Protein AF-A0A662AZC9-F1 (afdb_monomer_lite)

pLDDT: mean 77.12, std 19.28, range [26.53, 98.19]

Secondary structure (DSSP, 8-state):
---SSSS-SSSS-S-HHHHHHHHHHHHHHHHHHHHHHHHHHHHHTT-HHHHHHHHHHHHHHHHHHHHHHHHIIIIIIIHHHTSPPTT-PPPPTTS-SS-HHHHHHHHHHHHHHHHHH-SS--HHHHHHHHHHHHHHHHHHHHHHHHHHHHHHHHH--GGGG-TTSTT---S-TTTTTT--GGGB-HHHHTTS-HHHHHTPPTT-EEEEE-TTS-EEEEE-B-SS----TTHHHHHIIIIIHHHHHHHHHHHHHHHHTT-HHHHHHHHHHHHHHHHHHHHHHHHHT-HHHHHHHHHHHHHHHHHHSHHHHTTTS-HHHHSGGG--

Foldseek 3Di:
DQDPDNFAVLVVPLDVCVVVVLVVLVVLLVVLVVLLVVLVVVVVVVDLLSLLSQLLSLLSLQLSLLLVVVSCCVVQVVQPVVHDDPRHDHDPPPDDNGDVSPVSNVVSVVSNLCSQQVDPDDPVLSVLSCVLLVLLSVLLNLLQVLQSLLCSLFRLQVPPPDPPPPPDDPDDPPPVPRGLCQQFDPLVSSQDDSVCSNPQDAPAFDWRQDPVRDTDTDGGGHPDGHDDPCNVLSVLSHPLSNVLSVLSSNLSSVQQVQPPVSLVSNLVSLVSQLCSLVSNCVSHVDVSSVVSNVSSVVSNVSCPPPSNVVNRHPVVVVVVVVVD

Structure (mmCIF, N/CA/C/O backbone):
data_AF-A0A662AZC9-F1
#
_entry.id   AF-A0A662AZC9-F1
#
loop_
_atom_site.group_PDB
_atom_site.id
_atom_site.type_symbol
_atom_site.label_atom_id
_atom_site.label_alt_id
_atom_site.label_comp_id
_atom_site.label_asym_id
_atom_site.label_entity_id
_atom_site.label_seq_id
_atom_site.pdbx_PDB_ins_code
_atom_site.Cartn_x
_atom_site.Cartn_y
_atom_site.Cartn_z
_atom_site.occupancy
_atom_site.B_iso_or_equiv
_atom_site.auth_seq_id
_atom_site.auth_comp_id
_atom_site.auth_asym_id
_atom_site.auth_atom_id
_atom_site.pdbx_PDB_model_num
ATOM 1 N N . MET A 1 1 ? 13.563 -30.000 -15.649 1.00 32.88 1 MET A N 1
ATOM 2 C CA . MET A 1 1 ? 12.142 -29.892 -15.263 1.00 32.88 1 MET A CA 1
ATOM 3 C C . MET A 1 1 ? 11.388 -29.402 -16.481 1.00 32.88 1 MET A C 1
ATOM 5 O O . MET A 1 1 ? 11.606 -28.266 -16.880 1.00 32.88 1 MET A O 1
ATOM 9 N N . GLU A 1 2 ? 10.597 -30.264 -17.118 1.00 26.53 2 GLU A N 1
ATOM 10 C CA . GLU A 1 2 ? 9.612 -29.815 -18.109 1.00 26.53 2 GLU A CA 1
ATOM 11 C C . GLU A 1 2 ? 8.528 -29.003 -17.389 1.00 26.53 2 GLU A C 1
ATOM 13 O O . GLU A 1 2 ? 8.118 -29.354 -16.280 1.00 26.53 2 GLU A O 1
ATOM 18 N N . ARG A 1 3 ? 8.135 -27.870 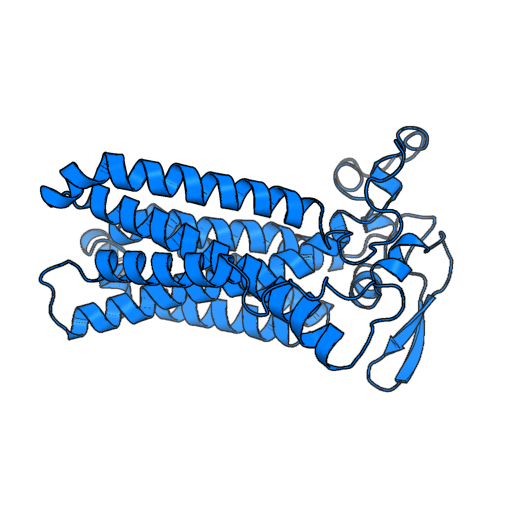-17.981 1.00 26.86 3 ARG A N 1
ATOM 19 C CA . ARG A 1 3 ? 7.124 -26.959 -17.430 1.00 26.86 3 ARG A CA 1
ATOM 20 C C . ARG A 1 3 ? 5.783 -27.691 -17.326 1.00 26.86 3 ARG A C 1
ATOM 22 O O . ARG A 1 3 ? 5.379 -28.369 -18.263 1.00 26.86 3 ARG A O 1
ATOM 29 N N . LEU A 1 4 ? 5.084 -27.514 -16.203 1.00 29.08 4 LEU A N 1
ATOM 30 C CA . LEU A 1 4 ? 3.779 -28.139 -15.945 1.00 29.08 4 LEU A CA 1
ATOM 31 C C . LEU A 1 4 ? 2.660 -27.636 -16.878 1.00 29.08 4 LEU A C 1
ATOM 33 O O . LEU A 1 4 ? 1.625 -28.288 -16.962 1.00 29.08 4 LEU A O 1
ATOM 37 N N . ILE A 1 5 ? 2.868 -26.522 -17.591 1.00 30.91 5 ILE A N 1
ATOM 38 C CA . ILE A 1 5 ? 1.960 -25.987 -18.616 1.00 30.91 5 ILE A CA 1
ATOM 39 C C . ILE A 1 5 ? 2.835 -25.448 -19.769 1.00 30.91 5 ILE A C 1
ATOM 41 O O . ILE A 1 5 ? 3.677 -24.581 -19.510 1.00 30.91 5 ILE A O 1
ATOM 45 N N . PRO A 1 6 ? 2.746 -25.978 -21.008 1.00 28.94 6 PRO A N 1
ATOM 46 C CA . PRO A 1 6 ? 3.781 -25.742 -22.018 1.00 28.94 6 PRO A CA 1
ATOM 47 C C . PRO A 1 6 ? 3.817 -24.339 -22.641 1.00 28.94 6 PRO A C 1
ATOM 49 O O . PRO A 1 6 ? 4.861 -23.981 -23.175 1.00 28.94 6 PRO A O 1
ATOM 52 N N . LEU A 1 7 ? 2.748 -23.540 -22.584 1.00 32.72 7 LEU A N 1
ATOM 53 C CA . LEU A 1 7 ? 2.615 -22.292 -23.354 1.00 32.72 7 LEU A CA 1
ATOM 54 C C . LEU A 1 7 ? 1.653 -21.302 -22.668 1.00 32.72 7 LEU A C 1
ATOM 56 O O . LEU A 1 7 ? 0.613 -20.964 -23.215 1.00 32.72 7 LEU A O 1
ATOM 60 N N . ASP A 1 8 ? 1.996 -20.825 -21.471 1.00 30.77 8 ASP A N 1
ATOM 61 C CA . ASP A 1 8 ? 1.239 -19.738 -20.833 1.00 30.77 8 ASP A CA 1
ATOM 62 C C . ASP A 1 8 ? 2.160 -18.539 -20.536 1.00 30.77 8 ASP A C 1
ATOM 64 O O . ASP A 1 8 ? 2.777 -18.473 -19.467 1.00 30.77 8 ASP A O 1
ATOM 68 N N . PRO A 1 9 ? 2.366 -17.630 -21.508 1.00 34.22 9 PRO A N 1
ATOM 69 C CA . PRO A 1 9 ? 3.161 -16.426 -21.295 1.00 34.22 9 PRO A CA 1
ATOM 70 C C . PRO A 1 9 ? 2.480 -15.379 -20.397 1.00 34.22 9 PRO A C 1
ATOM 72 O O . PRO A 1 9 ? 3.177 -14.464 -19.971 1.00 34.22 9 PRO A O 1
ATOM 75 N N . ASP A 1 10 ? 1.205 -15.544 -20.014 1.00 35.38 10 ASP A N 1
ATOM 76 C CA . ASP A 1 10 ? 0.500 -14.581 -19.143 1.00 35.38 10 ASP A CA 1
ATOM 77 C C . ASP A 1 10 ? 0.330 -15.043 -17.696 1.00 35.38 10 ASP A C 1
ATOM 79 O O . ASP A 1 10 ? 0.205 -14.215 -16.790 1.00 35.38 10 ASP A O 1
ATOM 83 N N . PHE A 1 11 ? 0.457 -16.346 -17.436 1.00 33.53 11 PHE A N 1
ATOM 84 C CA . PHE A 1 11 ? 0.878 -16.827 -16.116 1.00 33.53 11 PHE A CA 1
ATOM 85 C C . PHE A 1 11 ? 2.398 -16.891 -15.956 1.00 33.53 11 PHE A C 1
ATOM 87 O O . PHE A 1 11 ? 2.888 -17.314 -14.901 1.00 33.53 11 PHE A O 1
ATOM 94 N N . TYR A 1 12 ? 3.163 -16.369 -16.922 1.00 36.72 12 TYR A N 1
ATOM 95 C CA . TYR A 1 12 ? 4.447 -15.760 -16.595 1.00 36.72 12 TYR A CA 1
ATOM 96 C C . TYR A 1 12 ? 4.125 -14.528 -15.755 1.00 36.72 12 TYR A C 1
ATOM 98 O O . TYR A 1 12 ? 4.004 -13.415 -16.259 1.00 36.72 12 TYR A O 1
ATOM 106 N N . THR A 1 13 ? 3.870 -14.772 -14.461 1.00 37.00 13 THR A N 1
ATOM 107 C CA . THR A 1 13 ? 3.533 -13.758 -13.472 1.00 37.00 13 THR A CA 1
ATOM 108 C C . THR A 1 13 ? 4.401 -12.566 -13.769 1.00 37.00 13 THR A C 1
ATOM 110 O O . THR A 1 13 ? 5.623 -12.688 -13.691 1.00 37.00 13 THR A O 1
ATOM 113 N N . ALA A 1 14 ? 3.790 -11.432 -14.085 1.00 38.97 14 ALA A N 1
ATOM 114 C CA . ALA A 1 14 ? 4.506 -10.196 -14.333 1.00 38.97 14 ALA A CA 1
ATOM 115 C C . ALA A 1 14 ? 5.404 -9.765 -13.153 1.00 38.97 14 ALA A C 1
ATOM 117 O O . ALA A 1 14 ? 5.991 -8.697 -13.244 1.00 38.97 14 ALA A O 1
ATOM 118 N N . VAL A 1 15 ? 5.527 -10.562 -12.073 1.00 51.69 15 VAL A N 1
ATOM 119 C CA . VAL A 1 15 ? 6.684 -10.633 -11.177 1.00 51.69 15 VAL A CA 1
ATOM 120 C C . VAL A 1 15 ? 6.713 -11.999 -10.427 1.00 51.69 15 VAL A C 1
ATOM 122 O O . VAL A 1 15 ? 5.670 -12.393 -9.908 1.00 51.69 15 VAL A O 1
ATOM 125 N N . PRO A 1 16 ? 7.840 -12.721 -10.244 1.00 50.66 16 PRO A N 1
ATOM 126 C CA . PRO A 1 16 ? 8.000 -13.671 -9.130 1.00 50.66 16 PRO A CA 1
ATOM 127 C C . PRO A 1 16 ? 7.545 -13.071 -7.792 1.00 50.66 16 PRO A C 1
ATOM 129 O O . PRO A 1 16 ? 6.935 -13.759 -6.975 1.00 50.66 16 PRO A O 1
ATOM 132 N N . ILE A 1 17 ? 7.710 -11.754 -7.619 1.00 53.56 17 ILE A N 1
ATOM 133 C CA . ILE A 1 17 ? 7.074 -10.977 -6.552 1.00 53.56 17 ILE A CA 1
ATOM 134 C C . ILE A 1 17 ? 5.539 -11.010 -6.568 1.00 53.56 17 ILE A C 1
ATOM 136 O O . ILE A 1 17 ? 4.967 -11.011 -5.494 1.00 53.56 17 ILE A O 1
ATOM 140 N N . LEU A 1 18 ? 4.823 -11.054 -7.695 1.00 58.25 18 LEU A N 1
ATOM 141 C CA . LEU A 1 18 ? 3.362 -11.226 -7.724 1.00 58.25 18 LEU A CA 1
ATOM 142 C C . LEU A 1 18 ? 2.993 -12.602 -7.164 1.00 58.25 18 LEU A C 1
ATOM 144 O O . LEU A 1 18 ? 2.115 -12.688 -6.314 1.00 58.25 18 LEU A O 1
ATOM 148 N N . GLY A 1 19 ? 3.720 -13.655 -7.549 1.00 61.72 19 GLY A N 1
ATOM 149 C CA . GLY A 1 19 ? 3.556 -14.992 -6.968 1.00 61.72 19 GLY A CA 1
ATOM 150 C C . GLY A 1 19 ? 3.898 -15.042 -5.471 1.00 61.72 19 GLY A C 1
ATOM 151 O O . GLY A 1 19 ? 3.123 -15.562 -4.666 1.00 61.72 19 GLY A O 1
ATOM 152 N N . ALA A 1 20 ? 5.022 -14.448 -5.065 1.00 62.53 20 ALA A N 1
ATOM 153 C CA . ALA A 1 20 ? 5.458 -14.396 -3.670 1.00 62.53 20 ALA A CA 1
ATOM 154 C C . ALA A 1 20 ? 4.539 -13.514 -2.808 1.00 62.53 20 ALA A C 1
ATOM 156 O O . ALA A 1 20 ? 4.151 -13.913 -1.712 1.00 62.53 20 ALA A O 1
ATOM 157 N N . THR A 1 21 ? 4.137 -12.342 -3.307 1.00 70.50 21 THR A N 1
ATOM 158 C CA . THR A 1 21 ? 3.183 -11.452 -2.632 1.00 70.50 21 THR A CA 1
ATOM 159 C C . THR A 1 21 ? 1.813 -12.096 -2.556 1.00 70.50 21 THR A C 1
ATOM 161 O O . THR A 1 21 ? 1.204 -12.013 -1.500 1.00 70.50 21 THR A O 1
ATOM 164 N N . PHE A 1 22 ? 1.358 -12.825 -3.580 1.00 74.94 22 PHE A N 1
ATOM 165 C CA . PHE A 1 22 ? 0.135 -13.626 -3.504 1.00 74.94 22 PHE A CA 1
ATOM 166 C C . PHE A 1 22 ? 0.212 -14.661 -2.376 1.00 74.94 22 PHE A C 1
ATOM 168 O O . PHE A 1 22 ? -0.686 -14.727 -1.539 1.00 74.94 22 PHE A O 1
ATOM 175 N N . GLY A 1 23 ? 1.314 -15.413 -2.282 1.00 77.88 23 GLY A N 1
ATOM 176 C CA . GLY A 1 23 ? 1.548 -16.340 -1.172 1.00 77.88 23 GLY A CA 1
ATOM 177 C C . GLY A 1 23 ? 1.505 -15.647 0.195 1.00 77.88 23 GLY A C 1
ATOM 178 O O . GLY A 1 23 ? 0.812 -16.105 1.104 1.00 77.88 23 GLY A O 1
ATOM 179 N N . ILE A 1 24 ? 2.177 -14.499 0.326 1.00 82.38 24 ILE A N 1
ATOM 180 C CA . ILE A 1 24 ? 2.161 -13.677 1.544 1.00 82.38 24 ILE A CA 1
ATOM 181 C C . ILE A 1 24 ? 0.739 -13.198 1.862 1.00 82.38 24 ILE A C 1
ATOM 183 O O . ILE A 1 24 ? 0.315 -13.298 3.011 1.00 82.38 24 ILE A O 1
ATOM 187 N N . TRP A 1 25 ? -0.030 -12.735 0.876 1.00 85.56 25 TRP A N 1
ATOM 188 C CA . TRP A 1 25 ? -1.417 -12.309 1.065 1.00 85.56 25 TRP A CA 1
ATOM 189 C C . TRP A 1 25 ? -2.292 -13.448 1.569 1.00 85.56 25 TRP A C 1
ATOM 191 O O . TRP A 1 25 ? -3.024 -13.265 2.539 1.00 85.56 25 TRP A O 1
ATOM 201 N N . MET A 1 26 ? -2.177 -14.637 0.977 1.00 83.69 26 MET A N 1
ATOM 202 C CA . MET A 1 26 ? -2.937 -15.812 1.404 1.00 83.69 26 MET A CA 1
ATOM 203 C C . MET A 1 26 ? -2.588 -16.233 2.835 1.00 83.69 26 MET A C 1
ATOM 205 O O . MET A 1 26 ? -3.487 -16.552 3.619 1.00 83.69 26 MET A O 1
ATOM 209 N N . ILE A 1 27 ? -1.306 -16.172 3.207 1.00 88.00 27 ILE A N 1
ATOM 210 C CA . ILE A 1 27 ? -0.841 -16.385 4.584 1.00 88.00 27 ILE A CA 1
ATOM 211 C C . ILE A 1 27 ? -1.474 -15.338 5.511 1.00 88.00 27 ILE A C 1
ATOM 213 O O . ILE A 1 27 ? -2.120 -15.701 6.495 1.00 88.00 27 ILE A O 1
ATOM 217 N N . LEU A 1 28 ? -1.353 -14.049 5.188 1.00 88.81 28 LEU A N 1
ATOM 218 C CA . LEU A 1 28 ? -1.882 -12.957 6.007 1.00 88.81 28 LEU A CA 1
ATOM 219 C C . LEU A 1 28 ? -3.405 -13.028 6.175 1.00 88.81 28 LEU A C 1
ATOM 221 O O . LEU A 1 28 ? -3.901 -12.807 7.277 1.00 88.81 28 LEU A O 1
ATOM 225 N N . ILE A 1 29 ? -4.147 -13.372 5.122 1.00 88.81 29 ILE A N 1
ATOM 226 C CA . ILE A 1 29 ? -5.605 -13.543 5.171 1.00 88.81 29 ILE A CA 1
ATOM 227 C C . ILE A 1 29 ? -5.970 -14.740 6.057 1.00 88.81 29 ILE A C 1
ATOM 229 O O . ILE A 1 29 ? -6.826 -14.616 6.933 1.00 88.81 29 ILE A O 1
ATOM 233 N N . THR A 1 30 ? -5.302 -15.883 5.877 1.00 89.38 30 THR A N 1
ATOM 234 C CA . THR A 1 30 ? -5.601 -17.120 6.620 1.00 89.38 30 THR A CA 1
ATOM 235 C C . THR A 1 30 ? -5.295 -16.966 8.109 1.00 89.38 30 THR A C 1
ATOM 237 O O . THR A 1 30 ? -6.165 -17.173 8.958 1.00 89.38 30 THR A O 1
ATOM 240 N N . PHE A 1 31 ? -4.070 -16.552 8.446 1.00 93.00 31 PHE A N 1
ATOM 241 C CA . PHE A 1 31 ? -3.670 -16.346 9.838 1.00 93.00 31 PHE A CA 1
ATOM 242 C C . PHE A 1 31 ? -4.350 -15.126 10.457 1.00 93.00 31 PHE A C 1
ATOM 244 O O . PHE A 1 31 ? -4.644 -15.135 11.650 1.00 93.00 31 PHE A O 1
ATOM 251 N N . GLY A 1 32 ? -4.676 -14.109 9.658 1.00 91.38 32 GLY A N 1
ATOM 252 C CA . GLY A 1 32 ? -5.505 -12.988 10.079 1.00 91.38 32 GLY A CA 1
ATOM 253 C C . GLY A 1 32 ? -6.900 -13.443 10.508 1.00 91.38 32 GLY A C 1
ATOM 254 O O . GLY A 1 32 ? -7.345 -13.115 11.607 1.00 91.38 32 GLY A O 1
ATOM 255 N N . GLY A 1 33 ? -7.571 -14.264 9.697 1.00 90.56 33 GLY A N 1
ATOM 256 C CA . GLY A 1 33 ? -8.864 -14.854 10.050 1.00 90.56 33 GLY A CA 1
ATOM 257 C C . GLY A 1 33 ? -8.808 -15.662 11.351 1.00 90.56 33 GLY A C 1
ATOM 258 O O . GLY A 1 33 ? -9.650 -15.480 12.230 1.00 90.56 33 GLY A O 1
ATOM 259 N N . ALA A 1 34 ? -7.771 -16.488 11.525 1.00 93.75 34 ALA A N 1
ATOM 260 C CA . ALA A 1 34 ? -7.547 -17.217 12.774 1.00 93.75 34 ALA A CA 1
ATOM 261 C C . ALA A 1 34 ? -7.318 -16.272 13.970 1.00 93.75 34 ALA A C 1
ATOM 263 O O . ALA A 1 34 ? -7.883 -16.477 15.045 1.00 93.75 34 ALA A O 1
ATOM 264 N N . LEU A 1 35 ? -6.550 -15.195 13.781 1.00 94.44 35 LEU A N 1
ATOM 265 C CA . LEU A 1 35 ? -6.323 -14.179 14.807 1.00 94.44 35 LEU A CA 1
ATOM 266 C C . LEU A 1 35 ? -7.627 -13.475 15.214 1.00 94.44 35 LEU A C 1
ATOM 268 O O . LEU A 1 35 ? -7.828 -13.226 16.401 1.00 94.44 35 LEU A O 1
ATOM 272 N N . LEU A 1 36 ? -8.549 -13.204 14.282 1.00 93.94 36 LEU A N 1
ATOM 273 C CA . LEU A 1 36 ? -9.865 -12.638 14.616 1.00 93.94 36 LEU A CA 1
ATOM 274 C C . LEU A 1 36 ? -10.660 -13.543 15.563 1.00 93.94 36 LEU A C 1
ATOM 276 O O . LEU A 1 36 ? -11.296 -13.032 16.484 1.00 93.94 36 LEU A O 1
ATOM 280 N N . LEU A 1 37 ? -10.588 -14.868 15.387 1.00 94.12 37 LEU A N 1
ATOM 281 C CA . LEU A 1 37 ? -11.236 -15.827 16.290 1.00 94.12 37 LEU A CA 1
ATOM 282 C C . LEU A 1 37 ? -10.624 -15.782 17.694 1.00 94.12 37 LEU A C 1
ATOM 284 O O . LEU A 1 37 ? -11.356 -15.760 18.682 1.00 94.12 37 LEU A O 1
ATOM 288 N N . VAL A 1 38 ? -9.294 -15.699 17.7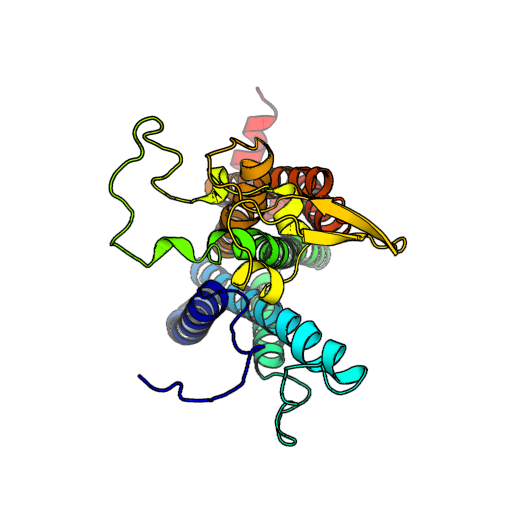88 1.00 95.88 38 VAL A N 1
ATOM 289 C CA . VAL A 1 38 ? -8.582 -15.561 19.071 1.00 95.88 38 VAL A CA 1
ATOM 290 C C . VAL A 1 38 ? -8.958 -14.252 19.773 1.00 95.88 38 VAL A C 1
ATOM 292 O O . VAL A 1 38 ? -9.173 -14.222 20.985 1.00 95.88 38 VAL A O 1
ATOM 295 N N . LEU A 1 39 ? -9.078 -13.162 19.016 1.00 94.88 39 LEU A N 1
ATOM 296 C CA . LEU A 1 39 ? -9.402 -11.840 19.546 1.00 94.88 39 LEU A CA 1
ATOM 297 C C . LEU A 1 39 ? -10.894 -11.649 19.856 1.00 94.88 39 LEU A C 1
ATOM 299 O O . LEU A 1 39 ? -11.234 -10.711 20.579 1.00 94.88 39 LEU A O 1
ATOM 303 N N . ALA A 1 40 ? -11.783 -12.512 19.353 1.00 93.81 40 ALA A N 1
ATOM 304 C CA . ALA A 1 40 ? -13.235 -12.337 19.429 1.00 93.81 40 ALA A CA 1
ATOM 305 C C . ALA A 1 40 ? -13.739 -12.116 20.865 1.00 93.81 40 ALA A C 1
ATOM 307 O O . ALA A 1 40 ? -14.536 -11.211 21.118 1.00 93.81 40 ALA A O 1
ATOM 308 N N . TYR A 1 41 ? -13.226 -12.884 21.829 1.00 94.56 41 TYR A N 1
ATOM 309 C CA . TYR A 1 41 ? -13.603 -12.734 23.237 1.00 94.56 41 TYR A CA 1
ATOM 310 C C . TYR A 1 41 ? -13.162 -11.385 23.828 1.00 94.56 41 TYR A C 1
ATOM 312 O O . TYR A 1 41 ? -13.923 -10.733 24.546 1.00 94.56 41 TYR A O 1
ATOM 320 N N . SER A 1 42 ? -11.953 -10.926 23.499 1.00 94.94 42 SER A N 1
ATOM 321 C CA . SER A 1 42 ? -11.441 -9.623 23.941 1.00 94.94 42 SER A CA 1
ATOM 322 C C . SER A 1 42 ? -12.200 -8.462 23.295 1.00 94.94 42 SER A C 1
ATOM 324 O O . SER A 1 42 ? -12.471 -7.461 23.959 1.00 94.94 42 SER A O 1
ATOM 326 N N . MET A 1 43 ? -12.605 -8.610 22.030 1.00 92.75 43 MET A N 1
ATOM 327 C CA . MET A 1 43 ? -13.479 -7.647 21.356 1.00 92.75 43 MET A CA 1
ATOM 328 C C . MET A 1 43 ? -14.860 -7.588 22.013 1.00 92.75 43 MET A C 1
ATOM 330 O O . MET A 1 43 ? -15.367 -6.495 22.250 1.00 92.75 43 MET A O 1
ATOM 334 N N . TYR A 1 44 ? -15.439 -8.738 22.380 1.00 90.19 44 TYR A N 1
ATOM 335 C CA . TYR A 1 44 ? -16.708 -8.797 23.113 1.00 90.19 44 TYR A CA 1
ATOM 336 C C . TYR A 1 44 ? -16.626 -8.085 24.473 1.00 90.19 44 TYR A C 1
ATOM 338 O O . TYR A 1 44 ? -17.562 -7.402 24.882 1.00 90.19 44 TYR A O 1
ATOM 346 N N . LYS A 1 45 ? -15.474 -8.173 25.148 1.00 94.00 45 LYS A N 1
ATOM 347 C CA . LYS A 1 45 ? -15.186 -7.415 26.377 1.00 94.00 45 LYS A CA 1
ATOM 348 C C . LYS A 1 45 ? -14.925 -5.920 26.159 1.00 94.00 45 LYS A C 1
ATOM 350 O O . LYS A 1 45 ? -14.749 -5.197 27.135 1.00 94.00 45 LYS A O 1
ATOM 355 N N . GLY A 1 46 ? -14.890 -5.452 24.914 1.00 89.94 46 GLY A N 1
ATOM 356 C CA . GLY A 1 46 ? -14.676 -4.047 24.580 1.00 89.94 46 GLY A CA 1
ATOM 357 C C . GLY A 1 46 ? -13.214 -3.592 24.607 1.00 89.94 46 GLY A C 1
ATOM 358 O O . GLY A 1 46 ? -12.978 -2.391 24.713 1.00 89.94 46 GLY A O 1
ATOM 359 N N . SER A 1 47 ? -12.231 -4.500 24.507 1.00 95.00 47 SER A N 1
ATOM 360 C CA . SER A 1 47 ? -10.818 -4.099 24.380 1.00 95.00 47 SER A CA 1
ATOM 361 C C . SER A 1 47 ? -10.596 -3.305 23.093 1.00 95.00 47 SER A C 1
ATOM 363 O O . SER A 1 47 ? -10.919 -3.757 21.988 1.00 95.00 47 SER A O 1
ATOM 365 N N . LEU A 1 48 ? -10.012 -2.115 23.243 1.00 93.62 48 LEU A N 1
ATOM 366 C CA . LEU A 1 48 ? -9.714 -1.225 22.128 1.00 93.62 48 LEU A CA 1
ATOM 367 C C . LEU A 1 48 ? -8.595 -1.793 21.248 1.00 93.62 48 LEU A C 1
ATOM 369 O O . LEU A 1 48 ? -8.659 -1.686 20.029 1.00 93.62 48 LEU A O 1
ATOM 373 N N . GLU A 1 49 ? -7.606 -2.441 21.854 1.00 95.00 49 GLU A N 1
ATOM 374 C CA . GLU A 1 49 ? -6.475 -3.084 21.187 1.00 95.00 49 GLU A CA 1
ATOM 375 C C . GLU A 1 49 ? -6.939 -4.263 20.334 1.00 95.00 49 GLU A C 1
ATOM 377 O O . GLU A 1 49 ? -6.538 -4.382 19.178 1.00 95.00 49 GLU A O 1
ATOM 382 N N . ALA A 1 50 ? -7.840 -5.096 20.867 1.00 95.56 50 ALA A N 1
ATOM 383 C CA . ALA A 1 50 ? -8.422 -6.204 20.115 1.00 95.56 50 ALA A CA 1
ATOM 384 C C . ALA A 1 50 ? -9.221 -5.700 18.902 1.00 95.56 50 ALA A C 1
ATOM 386 O O . ALA A 1 50 ? -9.118 -6.258 17.810 1.00 95.56 50 ALA A O 1
ATOM 387 N N . ARG A 1 51 ? -9.967 -4.600 19.071 1.00 95.19 51 ARG A N 1
ATOM 388 C CA . ARG A 1 51 ? -10.688 -3.928 17.981 1.00 95.19 51 ARG A CA 1
ATOM 389 C C . ARG A 1 51 ? -9.736 -3.327 16.942 1.00 95.19 51 ARG A C 1
ATOM 391 O O . ARG A 1 51 ? -9.981 -3.471 15.748 1.00 95.19 51 ARG A O 1
ATOM 398 N N . ALA A 1 52 ? -8.653 -2.686 17.378 1.00 95.94 52 ALA A N 1
ATOM 399 C CA . ALA A 1 52 ? -7.635 -2.119 16.497 1.00 95.94 52 ALA A CA 1
ATOM 400 C C . ALA A 1 52 ? -6.948 -3.204 15.659 1.00 95.94 52 ALA A C 1
ATOM 402 O O . ALA A 1 52 ? -6.805 -3.057 14.447 1.00 95.94 52 ALA A O 1
ATOM 403 N N . ALA A 1 53 ? -6.578 -4.320 16.291 1.00 95.56 53 ALA A N 1
ATOM 404 C CA . ALA A 1 53 ? -6.017 -5.478 15.608 1.00 95.56 53 ALA A CA 1
ATOM 405 C C . ALA A 1 53 ? -7.019 -6.079 14.610 1.00 95.56 53 ALA A C 1
ATOM 407 O O . ALA A 1 53 ? -6.647 -6.362 13.473 1.00 95.56 53 ALA A O 1
ATOM 408 N N . GLY A 1 54 ? -8.299 -6.190 14.988 1.00 95.38 54 GLY A N 1
ATOM 409 C CA . GLY A 1 54 ? -9.352 -6.649 14.083 1.00 95.38 54 GLY A CA 1
ATOM 410 C C . GLY A 1 54 ? -9.524 -5.752 12.855 1.00 95.38 54 GLY A C 1
ATOM 411 O O . GLY A 1 54 ? -9.623 -6.244 11.728 1.00 95.38 54 GLY A O 1
ATOM 412 N N . MET A 1 55 ? -9.467 -4.434 13.048 1.00 94.94 55 MET A N 1
ATOM 413 C CA . MET A 1 55 ? -9.456 -3.456 11.959 1.00 94.94 55 MET A CA 1
ATOM 414 C C . MET A 1 55 ? -8.209 -3.601 11.068 1.00 94.94 55 MET A C 1
ATOM 416 O O . MET A 1 55 ? -8.318 -3.514 9.852 1.00 94.94 55 MET A O 1
ATOM 420 N N . GLY A 1 56 ? -7.033 -3.882 11.635 1.00 93.81 56 GLY A N 1
ATOM 421 C CA . GLY A 1 56 ? -5.815 -4.152 10.860 1.00 93.81 56 GLY A CA 1
ATOM 422 C C . GLY A 1 56 ? -5.926 -5.381 9.973 1.00 93.81 56 GLY A C 1
ATOM 423 O O . GLY A 1 56 ? -5.691 -5.300 8.773 1.00 93.81 56 GLY A O 1
ATOM 424 N N . VAL A 1 57 ? -6.335 -6.508 10.556 1.00 94.56 57 VAL A N 1
ATOM 425 C CA . VAL A 1 57 ? -6.507 -7.773 9.832 1.00 94.56 57 VAL A CA 1
ATOM 426 C C . VAL A 1 57 ? -7.506 -7.626 8.686 1.00 94.56 57 VAL A C 1
ATOM 428 O O . VAL A 1 57 ? -7.250 -8.053 7.562 1.00 94.56 57 VAL A O 1
ATOM 431 N N . THR A 1 58 ? -8.651 -7.008 8.965 1.00 95.00 58 THR A N 1
ATOM 432 C CA . THR A 1 58 ? -9.678 -6.790 7.943 1.00 95.00 58 THR A CA 1
ATOM 433 C C . THR A 1 58 ? -9.225 -5.773 6.896 1.00 95.00 58 THR A C 1
ATOM 435 O O . THR A 1 58 ? -9.478 -5.982 5.716 1.00 95.00 58 THR A O 1
ATOM 438 N N . GLY A 1 59 ? -8.464 -4.745 7.276 1.00 93.25 59 GLY A N 1
ATOM 439 C CA . GLY A 1 59 ? -7.843 -3.807 6.338 1.00 93.25 59 GLY A CA 1
ATOM 440 C C . GLY A 1 59 ? -6.839 -4.476 5.395 1.00 93.25 59 GLY A C 1
ATOM 441 O O . GLY A 1 59 ? -6.888 -4.240 4.191 1.00 93.25 59 GLY A O 1
ATOM 442 N N . ILE A 1 60 ? -5.989 -5.368 5.917 1.00 91.25 60 ILE A N 1
ATOM 443 C CA . ILE A 1 60 ? -5.052 -6.179 5.123 1.00 91.25 60 ILE A CA 1
ATOM 444 C C . ILE A 1 60 ? -5.811 -6.987 4.071 1.00 91.25 60 ILE A C 1
ATOM 446 O O . ILE A 1 60 ? -5.467 -6.917 2.897 1.00 91.25 60 ILE A O 1
ATOM 450 N N . GLY A 1 61 ? -6.870 -7.705 4.461 1.00 90.81 61 GLY A N 1
ATOM 451 C CA . GLY A 1 61 ? -7.666 -8.485 3.509 1.00 90.81 61 GLY A CA 1
ATOM 452 C C . GLY A 1 61 ? -8.355 -7.624 2.441 1.00 90.81 61 GLY A C 1
ATOM 453 O O . GLY A 1 61 ? -8.447 -8.041 1.289 1.00 90.81 61 GLY A O 1
ATOM 454 N N . ALA A 1 62 ? -8.776 -6.402 2.787 1.00 91.25 62 ALA A N 1
ATOM 455 C CA . ALA A 1 62 ? -9.386 -5.474 1.837 1.00 91.25 62 ALA A CA 1
ATOM 456 C C . ALA A 1 62 ? -8.375 -4.989 0.789 1.00 91.25 62 ALA A C 1
ATOM 458 O O . ALA A 1 62 ? -8.661 -5.042 -0.407 1.00 91.25 62 ALA A O 1
ATOM 459 N N . VAL A 1 63 ? -7.183 -4.562 1.220 1.00 87.31 63 VAL A N 1
ATOM 460 C CA . VAL A 1 63 ? -6.138 -4.121 0.286 1.00 87.31 63 VAL A CA 1
ATOM 461 C C . VAL A 1 63 ? -5.621 -5.296 -0.539 1.00 87.31 63 VAL A C 1
ATOM 463 O O . VAL A 1 63 ? -5.546 -5.170 -1.754 1.00 87.31 63 VAL A O 1
ATOM 466 N N . ALA A 1 64 ? -5.367 -6.451 0.081 1.00 84.56 64 ALA A N 1
ATOM 467 C CA . ALA A 1 64 ? -4.974 -7.675 -0.615 1.00 84.56 64 ALA A CA 1
ATOM 468 C C . ALA A 1 64 ? -5.977 -8.055 -1.715 1.00 84.56 64 ALA A C 1
ATOM 470 O O . ALA A 1 64 ? -5.605 -8.353 -2.846 1.00 84.56 64 ALA A O 1
ATOM 471 N N . GLY A 1 65 ? -7.274 -8.018 -1.400 1.00 85.00 65 GLY A N 1
ATOM 472 C CA . GLY A 1 65 ? -8.318 -8.307 -2.373 1.00 85.00 65 GLY A CA 1
ATOM 473 C C . GLY A 1 65 ? -8.278 -7.354 -3.570 1.00 85.00 65 GLY A C 1
ATOM 474 O O . GLY A 1 65 ? -8.359 -7.815 -4.705 1.00 85.00 65 GLY A O 1
ATOM 475 N N . MET A 1 66 ? -8.063 -6.053 -3.343 1.00 83.31 66 MET A N 1
ATOM 476 C CA . MET A 1 66 ? -7.948 -5.069 -4.425 1.00 83.31 66 MET A CA 1
ATOM 477 C C . MET A 1 66 ? -6.686 -5.265 -5.278 1.00 83.31 66 MET A C 1
ATOM 479 O O . MET A 1 66 ? -6.757 -5.207 -6.506 1.00 83.31 66 MET A O 1
ATOM 483 N N . THR A 1 67 ? -5.540 -5.531 -4.647 1.00 78.19 67 THR A N 1
ATOM 484 C CA . THR A 1 67 ? -4.257 -5.718 -5.344 1.00 78.19 67 THR A CA 1
ATOM 485 C C . THR A 1 67 ? -4.218 -6.995 -6.178 1.00 78.19 67 THR A C 1
ATOM 487 O O . THR A 1 67 ? -3.472 -7.066 -7.150 1.00 78.19 67 THR A O 1
ATOM 490 N N . MET A 1 68 ? -5.043 -7.987 -5.837 1.00 78.75 68 MET A N 1
ATOM 491 C CA . MET A 1 68 ? -5.255 -9.190 -6.645 1.00 78.75 68 MET A CA 1
ATOM 492 C C . MET A 1 68 ? -6.383 -9.021 -7.677 1.00 78.75 68 MET A C 1
ATOM 494 O O . MET A 1 68 ? -6.357 -9.656 -8.729 1.00 78.75 68 MET A O 1
ATOM 498 N N . PHE A 1 69 ? -7.368 -8.161 -7.405 1.00 80.12 69 PHE A N 1
ATOM 499 C CA . PHE A 1 69 ? -8.495 -7.912 -8.305 1.00 80.12 69 PHE A CA 1
ATOM 500 C C . PHE A 1 69 ? -8.113 -7.076 -9.532 1.00 80.12 69 PHE A C 1
ATOM 502 O O . PHE A 1 69 ? -8.594 -7.362 -10.625 1.00 80.12 69 PHE A O 1
ATOM 509 N N . ILE A 1 70 ? -7.245 -6.066 -9.397 1.00 75.12 70 ILE A N 1
ATOM 510 C CA . ILE A 1 70 ? -6.845 -5.241 -10.551 1.00 75.12 70 ILE A CA 1
ATOM 511 C C . ILE A 1 70 ? -6.138 -6.070 -11.636 1.00 75.12 70 ILE A C 1
ATOM 513 O O . ILE A 1 70 ? -6.581 -5.995 -12.782 1.00 75.12 70 ILE A O 1
ATOM 517 N N . PRO A 1 71 ? -5.108 -6.887 -11.329 1.00 70.38 71 PRO A N 1
ATOM 518 C CA . PRO A 1 71 ? -4.482 -7.741 -12.336 1.00 70.38 71 PRO A CA 1
ATOM 519 C C . PRO A 1 71 ? -5.489 -8.645 -13.048 1.00 70.38 71 PRO A C 1
ATOM 521 O O . PRO A 1 71 ? -5.421 -8.782 -14.261 1.00 70.38 71 PRO A O 1
ATOM 524 N N . TRP A 1 72 ? -6.480 -9.184 -12.330 1.00 71.62 72 TRP A N 1
ATOM 525 C CA . TRP A 1 72 ? -7.568 -9.943 -12.946 1.00 71.62 72 TRP A CA 1
ATOM 526 C C . TRP A 1 72 ? -8.367 -9.113 -13.958 1.00 71.62 72 TRP A C 1
ATOM 528 O O . TRP A 1 72 ? -8.615 -9.550 -15.079 1.00 71.62 72 TRP A O 1
ATOM 538 N N . MET A 1 73 ? -8.775 -7.901 -13.579 1.00 70.06 73 MET A N 1
ATOM 539 C CA . MET A 1 73 ? -9.556 -7.028 -14.456 1.00 70.06 73 MET A CA 1
ATOM 540 C C . MET A 1 73 ? -8.783 -6.611 -15.707 1.00 70.06 73 MET A C 1
ATOM 542 O O . MET A 1 73 ? -9.376 -6.496 -16.776 1.00 70.06 73 MET A O 1
ATOM 546 N N . VAL A 1 74 ? -7.478 -6.384 -15.585 1.00 65.12 74 VAL A N 1
ATOM 547 C CA . VAL A 1 74 ? -6.634 -5.984 -16.715 1.00 65.12 74 VAL A CA 1
ATOM 548 C C . VAL A 1 74 ? -6.330 -7.190 -17.605 1.00 65.12 74 VAL A C 1
ATOM 550 O O . VAL A 1 74 ? -6.701 -7.191 -18.772 1.00 65.12 74 VAL A O 1
ATOM 553 N N . LEU A 1 75 ? -5.750 -8.246 -17.038 1.00 63.97 75 LEU A N 1
ATOM 554 C CA . LEU A 1 75 ? -5.207 -9.364 -17.812 1.00 63.97 75 LEU A CA 1
ATOM 555 C C . LEU A 1 75 ? -6.289 -10.332 -18.299 1.00 63.97 75 LEU A C 1
ATOM 557 O O . LEU A 1 75 ? -6.205 -10.855 -19.400 1.00 63.97 75 LEU A O 1
ATOM 561 N N . ILE A 1 76 ? -7.328 -10.580 -17.496 1.00 65.44 76 ILE A N 1
ATOM 562 C CA . ILE A 1 76 ? -8.366 -11.563 -17.840 1.00 65.44 76 ILE A CA 1
ATOM 563 C C . ILE A 1 76 ? -9.576 -10.887 -18.480 1.00 65.44 76 ILE A C 1
ATOM 565 O O . ILE A 1 76 ? -10.106 -11.370 -19.475 1.00 65.44 76 ILE A O 1
ATOM 569 N N . VAL A 1 77 ? -10.051 -9.775 -17.917 1.00 64.38 77 VAL A N 1
ATOM 570 C CA . VAL A 1 77 ? -11.297 -9.158 -18.400 1.00 64.38 77 VAL A CA 1
ATOM 571 C C . VAL A 1 77 ? -11.042 -8.210 -19.569 1.00 64.38 77 VAL A C 1
ATOM 573 O O . VAL A 1 77 ? -11.721 -8.323 -20.584 1.00 64.38 77 VAL A O 1
ATOM 576 N N . SER A 1 78 ? -10.094 -7.277 -19.453 1.00 62.53 78 SER A N 1
ATOM 577 C CA . SER A 1 78 ? -9.836 -6.279 -20.499 1.00 62.53 78 SER A CA 1
ATOM 578 C C . SER A 1 78 ? -9.200 -6.907 -21.735 1.00 62.53 78 SER A C 1
ATOM 580 O O . SER A 1 78 ? -9.757 -6.763 -22.826 1.00 62.53 78 SER A O 1
ATOM 582 N N . ASP A 1 79 ? -8.097 -7.636 -21.577 1.00 61.03 79 ASP A N 1
ATOM 583 C CA . ASP A 1 79 ? -7.328 -8.119 -22.728 1.00 61.03 79 ASP A CA 1
ATOM 584 C C . ASP A 1 79 ? -8.100 -9.163 -23.555 1.00 61.03 79 ASP A C 1
ATOM 586 O O . ASP A 1 79 ? -8.110 -9.083 -24.784 1.00 61.03 79 ASP A O 1
ATOM 590 N N . TYR A 1 80 ? -8.895 -10.033 -22.920 1.00 58.91 80 TYR A N 1
ATOM 591 C CA . TYR A 1 80 ? -9.761 -10.978 -23.643 1.00 58.91 80 TYR A CA 1
ATOM 592 C C . TYR A 1 80 ? -11.120 -10.407 -24.069 1.00 58.91 80 TYR A C 1
ATOM 594 O O . TYR A 1 80 ? -11.815 -11.030 -24.875 1.00 58.91 80 TYR A O 1
ATOM 602 N N . SER A 1 81 ? -11.520 -9.216 -23.597 1.00 57.66 81 SER A N 1
ATOM 603 C CA . SER A 1 81 ? -12.762 -8.574 -24.072 1.00 57.66 81 SER A CA 1
ATOM 604 C C . SER A 1 81 ? -12.700 -8.168 -25.546 1.00 57.66 81 SER A C 1
ATOM 606 O O . SER A 1 81 ? -13.744 -7.994 -26.176 1.00 57.66 81 SER A O 1
ATOM 608 N N . GLN A 1 82 ? -11.490 -8.013 -26.094 1.00 58.22 82 GLN A N 1
ATOM 609 C CA . GLN A 1 82 ? -11.243 -7.585 -27.474 1.00 58.22 82 GLN A CA 1
ATOM 610 C C . GLN A 1 82 ? -10.906 -8.754 -28.418 1.00 58.22 82 GLN A C 1
ATOM 612 O O . GLN A 1 82 ? -10.661 -8.531 -29.603 1.00 58.22 82 GLN A O 1
ATOM 617 N N . GLY A 1 83 ? -10.928 -9.995 -27.920 1.00 57.91 83 GLY A N 1
ATOM 618 C CA . GLY A 1 83 ? -10.579 -11.202 -28.671 1.00 57.91 83 GLY A CA 1
ATOM 619 C C . GLY A 1 83 ? -9.347 -11.922 -28.109 1.00 57.91 83 GLY A C 1
ATOM 620 O O . GLY A 1 83 ? -8.822 -11.530 -27.071 1.00 57.91 83 GLY A O 1
ATOM 621 N N . PRO A 1 84 ? -8.898 -13.010 -28.758 1.00 59.16 84 PRO A N 1
ATOM 622 C CA . PRO A 1 84 ? -7.710 -13.743 -28.330 1.00 59.16 84 PRO A CA 1
ATOM 623 C C . PRO A 1 84 ? -6.461 -12.859 -28.426 1.00 59.16 84 PRO A C 1
ATOM 625 O O . PRO A 1 84 ? -6.204 -12.248 -29.466 1.00 59.16 84 PRO A O 1
ATOM 628 N N . VAL A 1 85 ? -5.676 -12.820 -27.350 1.00 53.25 85 VAL A N 1
ATOM 629 C CA . VAL A 1 85 ? -4.419 -12.071 -27.302 1.00 53.25 85 VAL A CA 1
ATOM 630 C C . VAL A 1 85 ? -3.317 -12.923 -27.949 1.00 53.25 85 VAL A C 1
ATOM 632 O O . VAL A 1 85 ? -3.139 -14.083 -27.569 1.00 53.25 85 VAL A O 1
ATOM 635 N N . PRO A 1 86 ? -2.585 -12.417 -28.959 1.00 45.19 86 PRO A N 1
ATOM 636 C CA . PRO A 1 86 ? -1.556 -13.198 -29.639 1.00 45.19 86 PRO A CA 1
ATOM 637 C C . PRO A 1 86 ? -0.501 -13.748 -28.672 1.00 45.19 86 PRO A C 1
ATOM 639 O O . PRO A 1 86 ? 0.145 -12.992 -27.955 1.00 45.19 86 PRO A O 1
ATOM 642 N N . GLY A 1 87 ? -0.303 -15.066 -28.704 1.00 48.94 87 GLY A N 1
ATOM 643 C CA . GLY A 1 87 ? 0.656 -15.766 -27.850 1.00 48.94 87 GLY A CA 1
ATOM 644 C C . GLY A 1 87 ? 0.084 -16.265 -26.526 1.00 48.94 87 GLY A C 1
ATOM 645 O O . GLY A 1 87 ? 0.774 -17.027 -25.864 1.00 48.94 87 GLY A O 1
ATOM 646 N N . ILE A 1 88 ? -1.154 -15.909 -26.167 1.00 51.56 88 ILE A N 1
ATOM 647 C CA . ILE A 1 88 ? -1.740 -16.235 -24.866 1.00 51.56 88 ILE A CA 1
ATOM 648 C C . ILE A 1 88 ? -3.022 -17.053 -25.060 1.00 51.56 88 ILE A C 1
ATOM 650 O O . ILE A 1 88 ? -3.922 -16.671 -25.813 1.00 51.56 88 ILE A O 1
ATOM 654 N N . 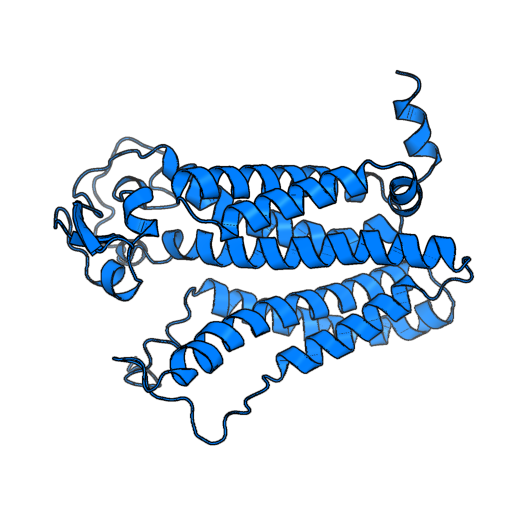GLU A 1 89 ? -3.111 -18.200 -24.384 1.00 56.88 89 GLU A N 1
ATOM 655 C CA . GLU A 1 89 ? -4.303 -19.049 -24.427 1.00 56.88 89 GLU A CA 1
ATOM 656 C C . GLU A 1 89 ? -5.484 -18.381 -23.715 1.00 56.88 89 GLU A C 1
ATOM 658 O O . GLU A 1 89 ? -5.319 -17.715 -22.699 1.00 56.88 89 GLU A O 1
ATOM 663 N N . ALA A 1 90 ? -6.700 -18.540 -24.243 1.00 62.44 90 ALA A N 1
ATOM 664 C CA . ALA A 1 90 ? -7.891 -18.030 -23.569 1.00 62.44 90 ALA A CA 1
ATOM 665 C C . ALA A 1 90 ? -8.096 -18.727 -22.214 1.00 62.44 90 ALA A C 1
ATOM 667 O O . ALA A 1 90 ? -7.888 -19.942 -22.131 1.00 62.44 90 ALA A O 1
ATOM 668 N N . PRO A 1 91 ? -8.549 -18.004 -21.169 1.00 65.75 91 PRO A N 1
ATOM 669 C CA . PRO A 1 91 ? -8.890 -18.636 -19.905 1.00 65.75 91 PRO A CA 1
ATOM 670 C C . PRO A 1 91 ? -9.941 -19.737 -20.142 1.00 65.75 91 PRO A C 1
ATOM 672 O O . PRO A 1 91 ? -10.830 -19.563 -20.986 1.00 65.75 91 PRO A O 1
ATOM 675 N N . PRO A 1 92 ? -9.863 -20.868 -19.416 1.00 71.38 92 PRO A N 1
ATOM 676 C CA . PRO A 1 92 ? -10.843 -21.942 -19.526 1.00 71.38 92 PRO A CA 1
ATOM 677 C C . PRO A 1 92 ? -12.286 -21.435 -19.383 1.00 71.38 92 PRO A C 1
ATOM 679 O O . PRO A 1 92 ? -12.567 -20.504 -18.629 1.00 71.38 92 PRO A O 1
ATOM 682 N N . ALA A 1 93 ? -13.224 -22.052 -20.108 1.00 72.44 93 ALA A N 1
ATOM 683 C CA . ALA A 1 93 ? -14.616 -21.587 -20.177 1.00 72.44 93 ALA A CA 1
ATOM 684 C C . ALA A 1 93 ? -15.362 -21.616 -18.825 1.00 72.44 93 ALA A C 1
ATOM 686 O O . ALA A 1 93 ? -16.416 -20.998 -18.685 1.00 72.44 93 ALA A O 1
ATOM 687 N N . ASP A 1 94 ? -14.840 -22.349 -17.843 1.00 71.88 94 ASP A N 1
ATOM 688 C CA . ASP A 1 94 ? -15.352 -22.466 -16.478 1.00 71.88 94 ASP A CA 1
ATOM 689 C C . ASP A 1 94 ? -14.762 -21.428 -15.508 1.00 71.88 94 ASP A C 1
ATOM 691 O O . ASP A 1 94 ? -15.171 -21.356 -14.345 1.00 71.88 94 ASP A O 1
ATOM 695 N N . VAL A 1 95 ? -13.841 -20.580 -15.971 1.00 67.81 95 VAL A N 1
ATOM 696 C CA . VAL A 1 95 ? -13.291 -19.491 -15.171 1.00 67.81 95 VAL A CA 1
ATOM 697 C C . VAL A 1 95 ? -14.364 -18.427 -14.923 1.00 67.81 95 VAL A C 1
ATOM 699 O O . VAL A 1 95 ? -14.861 -17.769 -15.836 1.00 67.81 95 VAL A O 1
ATOM 702 N N . SER A 1 96 ? -14.721 -18.233 -13.650 1.00 66.81 96 SER A N 1
ATOM 703 C CA . SER A 1 96 ? -15.672 -17.197 -13.228 1.00 66.81 96 SER A CA 1
ATOM 704 C C . SER A 1 96 ? -15.207 -15.810 -13.667 1.00 66.81 96 SER A C 1
ATOM 706 O O . SER A 1 96 ? -14.099 -15.404 -13.335 1.00 66.81 96 SER A O 1
ATOM 708 N N . MET A 1 97 ? -16.091 -15.014 -14.279 1.00 66.38 97 MET A N 1
ATOM 709 C CA . MET A 1 97 ? -15.814 -13.599 -14.582 1.00 66.38 97 MET A CA 1
ATOM 710 C C . MET A 1 97 ? -15.532 -12.753 -13.328 1.00 66.38 97 MET A C 1
ATOM 712 O O . MET A 1 97 ? -14.940 -11.680 -13.422 1.00 66.38 97 MET A O 1
ATOM 716 N N . THR A 1 98 ? -15.946 -13.234 -12.150 1.00 70.81 98 THR A N 1
ATOM 717 C CA . THR A 1 98 ? -15.649 -12.602 -10.859 1.00 70.81 98 THR A CA 1
ATOM 718 C C . THR A 1 98 ? -14.662 -13.456 -10.066 1.00 70.81 98 THR A C 1
ATOM 720 O O . THR A 1 98 ? -14.996 -14.588 -9.694 1.00 70.81 98 THR A O 1
ATOM 723 N N . PRO A 1 99 ? -13.452 -12.953 -9.775 1.00 76.19 99 PRO A N 1
ATOM 724 C CA . PRO A 1 99 ? -12.461 -13.748 -9.075 1.00 76.19 99 PRO A CA 1
ATOM 725 C C . PRO A 1 99 ? -12.810 -13.825 -7.577 1.00 76.19 99 PRO A C 1
ATOM 727 O O . PRO A 1 99 ? -13.301 -12.842 -7.011 1.00 76.19 99 PRO A O 1
ATOM 730 N N . PRO A 1 100 ? -12.522 -14.944 -6.884 1.00 78.00 100 PRO A N 1
ATOM 731 C CA . PRO A 1 100 ? -12.830 -15.106 -5.458 1.00 78.00 100 PRO A CA 1
ATOM 732 C C . PRO A 1 100 ? -12.282 -13.991 -4.549 1.00 78.00 100 PRO A C 1
ATOM 734 O O . PRO A 1 100 ? -12.881 -13.673 -3.522 1.00 78.00 100 PRO A O 1
ATOM 737 N N . VAL A 1 101 ? -11.176 -13.349 -4.944 1.00 81.75 101 VAL A N 1
ATOM 738 C CA . VAL A 1 101 ? -10.548 -12.235 -4.210 1.00 81.75 101 VAL A CA 1
ATOM 739 C C . VAL A 1 101 ? -11.447 -11.000 -4.081 1.00 81.75 101 VAL A C 1
ATOM 741 O O . VAL A 1 101 ? -11.309 -10.252 -3.114 1.00 81.75 101 VAL A O 1
ATOM 744 N N . LEU A 1 102 ? -12.424 -10.822 -4.980 1.00 86.00 102 LEU A N 1
ATOM 745 C CA . LEU A 1 102 ? -13.443 -9.775 -4.861 1.00 86.00 102 LEU A CA 1
ATOM 746 C C . LEU A 1 102 ? -14.283 -9.966 -3.591 1.00 86.00 102 LEU A C 1
ATOM 748 O O . LEU A 1 102 ? -14.550 -9.011 -2.863 1.00 86.00 102 LEU A O 1
ATOM 752 N N . TRP A 1 103 ? -14.666 -11.206 -3.285 1.00 88.12 103 TRP A N 1
ATOM 753 C CA . TRP A 1 103 ? -15.454 -11.514 -2.092 1.00 88.12 103 TRP A CA 1
ATOM 754 C C . TRP A 1 103 ? -14.642 -11.345 -0.815 1.00 88.12 103 TRP A C 1
ATOM 756 O O . TRP A 1 103 ? -15.165 -10.821 0.168 1.00 88.12 103 TRP A O 1
ATOM 766 N N . ILE A 1 104 ? -13.357 -11.711 -0.852 1.00 88.62 104 ILE A N 1
ATOM 767 C CA . ILE A 1 104 ? -12.420 -11.428 0.240 1.00 88.62 104 ILE A CA 1
ATOM 768 C C . ILE A 1 104 ? -12.394 -9.921 0.502 1.00 88.62 104 ILE A C 1
ATOM 770 O O . ILE A 1 104 ? -12.638 -9.509 1.633 1.00 88.62 104 ILE A O 1
ATOM 774 N N . MET A 1 105 ? -12.205 -9.101 -0.539 1.00 91.31 105 MET A N 1
ATOM 775 C CA . MET A 1 105 ? -12.203 -7.642 -0.415 1.00 91.31 105 MET A CA 1
ATOM 776 C C . MET A 1 105 ? -13.490 -7.119 0.234 1.00 91.31 105 MET A C 1
ATOM 778 O O . MET A 1 105 ? -13.424 -6.353 1.192 1.00 91.31 105 MET A O 1
ATOM 782 N N . VAL A 1 106 ? -14.661 -7.539 -0.257 1.00 93.12 106 VAL A N 1
ATOM 783 C CA . VAL A 1 106 ? -15.962 -7.061 0.240 1.00 93.12 106 VAL A CA 1
ATOM 784 C C . VAL A 1 106 ? -16.182 -7.447 1.704 1.00 93.12 106 VAL A C 1
ATOM 786 O O . VAL A 1 106 ? -16.538 -6.592 2.515 1.00 93.12 106 VAL A O 1
ATOM 789 N N . ILE A 1 107 ? -15.939 -8.707 2.071 1.00 93.81 107 ILE A N 1
ATOM 790 C CA . ILE A 1 107 ? -16.103 -9.187 3.453 1.00 93.81 107 ILE A CA 1
ATOM 791 C C . ILE A 1 107 ? -15.135 -8.456 4.387 1.00 93.81 107 ILE A C 1
ATOM 793 O O . ILE A 1 107 ? -15.520 -8.001 5.467 1.00 93.81 107 ILE A O 1
ATOM 797 N N . SER A 1 108 ? -13.891 -8.288 3.951 1.00 94.62 108 SER A N 1
ATOM 798 C CA . SER A 1 108 ? -12.874 -7.537 4.674 1.00 94.62 108 SER A CA 1
ATOM 799 C C . SER A 1 108 ? -13.249 -6.068 4.857 1.00 94.62 108 SER A C 1
ATOM 801 O O . SER A 1 108 ? -13.107 -5.551 5.960 1.00 94.62 108 SER A O 1
ATOM 803 N N . LEU A 1 109 ? -13.800 -5.401 3.840 1.00 95.50 109 LEU A N 1
ATOM 804 C CA . LEU A 1 109 ? -14.293 -4.025 3.951 1.00 95.50 109 LEU A CA 1
ATOM 805 C C . LEU A 1 109 ? -15.452 -3.903 4.946 1.00 95.50 109 LEU A C 1
ATOM 807 O O . LEU A 1 109 ? -15.472 -2.974 5.755 1.00 95.50 109 LEU A O 1
ATOM 811 N N . ILE A 1 110 ? -16.393 -4.853 4.933 1.00 96.38 110 ILE A N 1
ATOM 812 C CA . ILE A 1 110 ? -17.488 -4.896 5.912 1.00 96.38 110 ILE A CA 1
ATOM 813 C C . ILE A 1 110 ? -16.915 -5.009 7.325 1.00 96.38 110 ILE A C 1
ATOM 815 O O . ILE A 1 110 ? -17.285 -4.226 8.202 1.00 96.38 110 ILE A O 1
ATOM 819 N N . GLY A 1 111 ? -15.983 -5.939 7.548 1.00 95.06 111 GLY A N 1
ATOM 820 C CA . GLY A 1 111 ? -15.306 -6.094 8.835 1.00 95.06 111 GLY A CA 1
ATOM 821 C C . GLY A 1 111 ? -14.552 -4.828 9.252 1.00 95.06 111 GLY A C 1
ATOM 822 O O . GLY A 1 111 ? -14.717 -4.354 10.376 1.00 95.06 111 GLY A O 1
ATOM 823 N N . TYR A 1 112 ? -13.805 -4.228 8.326 1.00 96.38 112 TYR A N 1
ATOM 824 C CA . TYR A 1 112 ? -13.025 -3.014 8.546 1.00 96.38 112 TYR A CA 1
ATOM 825 C C . TYR A 1 112 ? -13.891 -1.855 9.035 1.00 96.38 112 TYR A C 1
ATOM 827 O O . TYR A 1 112 ? -13.622 -1.283 10.092 1.00 96.38 112 TYR A O 1
ATOM 835 N N . PHE A 1 113 ? -14.971 -1.537 8.316 1.00 96.69 113 PHE A N 1
ATOM 836 C CA . PHE A 1 113 ? -15.865 -0.446 8.704 1.00 96.69 113 PHE A CA 1
ATOM 837 C C . PHE A 1 113 ? -16.708 -0.780 9.930 1.00 96.69 113 PHE A C 1
ATOM 839 O O . PHE A 1 113 ? -16.991 0.115 10.727 1.00 96.69 113 PHE A O 1
ATOM 846 N N . THR A 1 114 ? -17.050 -2.053 10.136 1.00 95.25 114 THR A N 1
ATOM 847 C CA . THR A 1 114 ? -17.695 -2.498 11.377 1.00 95.25 114 THR A CA 1
ATOM 848 C C . THR A 1 114 ? -16.798 -2.182 12.567 1.00 95.25 114 THR A C 1
ATOM 850 O O . THR A 1 114 ? -17.238 -1.526 13.510 1.00 95.25 114 THR A O 1
ATOM 853 N N . PHE A 1 115 ? -15.514 -2.548 12.505 1.00 95.31 115 PHE A N 1
ATOM 854 C CA . PHE A 1 115 ? -14.570 -2.211 13.563 1.00 95.31 115 PHE A CA 1
ATOM 855 C C . PHE A 1 115 ? -14.319 -0.711 13.649 1.00 95.31 115 PHE A C 1
ATOM 857 O O . PHE A 1 115 ? -14.365 -0.177 14.749 1.00 95.31 115 PHE A O 1
ATOM 864 N N . LEU A 1 116 ? -14.130 0.015 12.551 1.00 95.81 116 LEU A N 1
ATOM 865 C CA . LEU A 1 116 ? -13.895 1.461 12.599 1.00 95.81 116 LEU A CA 1
ATOM 866 C C . LEU A 1 116 ? -15.052 2.217 13.272 1.00 95.81 116 LEU A C 1
ATOM 868 O O . LEU A 1 116 ? -14.820 3.134 14.059 1.00 95.81 116 LEU A O 1
ATOM 872 N N . LEU A 1 117 ? -16.292 1.793 13.022 1.00 95.38 117 LEU A N 1
ATOM 873 C CA . LEU A 1 117 ? -17.505 2.514 13.411 1.00 95.38 117 LEU A CA 1
ATOM 874 C C . LEU A 1 117 ? -18.246 1.899 14.609 1.00 95.38 117 LEU A C 1
ATOM 876 O O . LEU A 1 117 ? -19.328 2.376 14.950 1.00 95.38 117 LEU A O 1
ATOM 880 N N . ALA A 1 118 ? -17.684 0.888 15.278 1.00 92.25 118 ALA A N 1
ATOM 881 C CA . ALA A 1 118 ? -18.301 0.228 16.437 1.00 92.25 118 ALA A CA 1
ATOM 882 C C . ALA A 1 118 ? -18.375 1.081 17.723 1.00 92.25 118 ALA A C 1
ATOM 884 O O . ALA A 1 118 ? -19.031 0.678 18.682 1.00 92.25 118 ALA A O 1
ATOM 885 N N . ASP A 1 119 ? -17.724 2.248 17.793 1.00 88.06 119 ASP A N 1
ATOM 886 C CA . ASP A 1 119 ? -17.833 3.118 18.972 1.00 88.06 119 ASP A CA 1
ATOM 887 C C . ASP A 1 119 ? -19.191 3.825 19.073 1.00 88.06 119 ASP A C 1
ATOM 889 O O . ASP A 1 119 ? -19.973 3.919 18.124 1.00 88.06 119 ASP A O 1
ATOM 893 N N . LYS A 1 120 ? -19.459 4.367 20.263 1.00 89.00 120 LYS A N 1
ATOM 894 C CA . LYS A 1 120 ? -20.629 5.207 20.548 1.00 89.00 120 LYS A CA 1
ATOM 895 C C . LYS A 1 120 ? -20.409 6.676 20.157 1.00 89.00 120 LYS A C 1
ATOM 897 O O . LYS A 1 120 ? -21.015 7.562 20.750 1.00 89.00 120 LYS A O 1
ATOM 902 N N . ASP A 1 121 ? -19.514 6.942 19.207 1.00 91.81 121 ASP A N 1
ATOM 903 C CA . ASP A 1 121 ? -19.232 8.303 18.755 1.00 91.81 121 ASP A CA 1
ATOM 904 C C . ASP A 1 121 ? -20.399 8.860 17.921 1.00 91.81 121 ASP A C 1
ATOM 906 O O . ASP A 1 121 ? -21.245 8.118 17.412 1.00 91.81 121 ASP A O 1
ATOM 910 N N . ASN A 1 122 ? -20.458 10.180 17.772 1.00 95.44 122 ASN A N 1
ATOM 911 C CA . ASN A 1 122 ? -21.504 10.824 16.985 1.00 95.44 122 ASN A CA 1
ATOM 912 C C . ASN A 1 122 ? -21.310 10.587 15.472 1.00 95.44 122 ASN A C 1
ATOM 914 O O . ASN A 1 122 ? -20.211 10.301 14.992 1.00 95.44 122 ASN A O 1
ATOM 918 N N . ILE A 1 123 ? -22.391 10.751 14.699 1.00 95.88 123 ILE A N 1
ATOM 919 C CA . ILE A 1 123 ? -22.401 10.505 13.245 1.00 95.88 123 ILE A CA 1
ATOM 920 C C . ILE A 1 123 ? -21.361 11.366 12.514 1.00 95.88 123 ILE A C 1
ATOM 922 O O . ILE A 1 123 ? -20.687 10.878 11.611 1.00 95.88 123 ILE A O 1
ATOM 926 N N . LYS A 1 124 ? -21.182 12.627 12.924 1.00 95.75 124 LYS A N 1
ATOM 927 C CA . LYS A 1 124 ? -20.215 13.548 12.308 1.00 95.75 124 LYS A CA 1
ATOM 928 C C . LYS A 1 124 ? -18.783 13.012 12.423 1.00 95.75 124 LYS A C 1
ATOM 930 O O . LYS A 1 124 ? -18.067 12.948 11.429 1.00 95.75 124 LYS A O 1
ATOM 935 N N . ASN A 1 125 ? -18.388 12.564 13.610 1.00 95.12 125 ASN A N 1
ATOM 936 C CA . ASN A 1 125 ? -17.075 11.975 13.857 1.00 95.12 125 ASN A CA 1
ATOM 937 C C . ASN A 1 125 ? -16.904 10.640 13.127 1.00 95.12 125 ASN A C 1
ATOM 939 O O . ASN A 1 125 ? -15.830 10.369 12.596 1.00 95.12 125 ASN A O 1
ATOM 943 N N . LYS A 1 126 ? -17.963 9.827 13.045 1.00 95.75 126 LYS A N 1
ATOM 944 C CA . LYS A 1 126 ? -17.961 8.592 12.250 1.00 95.75 126 LYS A CA 1
ATOM 945 C C . LYS A 1 126 ? -17.699 8.867 10.771 1.00 95.75 126 LYS A C 1
ATOM 947 O O . LYS A 1 126 ? -16.845 8.209 10.193 1.00 95.75 126 LYS A O 1
ATOM 952 N N . ILE A 1 127 ? -18.343 9.881 10.192 1.00 96.88 127 ILE A N 1
ATOM 953 C CA . ILE A 1 127 ? -18.087 10.309 8.808 1.00 96.88 127 ILE A CA 1
ATOM 954 C C . ILE A 1 127 ? -16.626 10.739 8.634 1.00 96.88 127 ILE A C 1
ATOM 956 O O . ILE A 1 127 ? -15.968 10.294 7.697 1.00 96.88 127 ILE A O 1
ATOM 960 N N . TYR A 1 128 ? -16.087 11.558 9.542 1.00 95.88 128 TYR A N 1
ATOM 961 C CA . TYR A 1 128 ? -14.693 11.999 9.444 1.00 95.88 128 TYR A CA 1
ATOM 962 C C . TYR A 1 128 ? -13.689 10.853 9.561 1.00 95.88 128 TYR A C 1
ATOM 964 O O . TYR A 1 128 ? -12.738 10.813 8.781 1.00 95.88 128 TYR A O 1
ATOM 972 N N . LYS A 1 129 ? -13.923 9.899 10.471 1.00 95.75 129 LYS A N 1
ATOM 973 C CA . LYS A 1 129 ? -13.139 8.661 10.555 1.00 95.75 129 LYS A CA 1
ATOM 974 C C . LYS A 1 129 ? -13.227 7.888 9.242 1.00 95.75 129 LYS A C 1
ATOM 976 O O . LYS A 1 129 ? -12.193 7.554 8.681 1.00 95.75 129 LYS A O 1
ATOM 981 N N . THR A 1 130 ? -14.426 7.668 8.706 1.00 96.31 130 THR A N 1
ATOM 982 C CA . THR A 1 130 ? -14.591 6.977 7.422 1.00 96.31 130 THR A CA 1
ATOM 983 C C . THR A 1 130 ? -13.771 7.641 6.322 1.00 96.31 130 THR A C 1
ATOM 985 O O . THR A 1 130 ? -13.036 6.940 5.640 1.00 96.31 130 THR A O 1
ATOM 988 N N . ILE A 1 131 ? -13.823 8.969 6.178 1.00 96.38 131 ILE A N 1
ATOM 989 C CA . ILE A 1 131 ? -13.079 9.682 5.127 1.00 96.38 131 ILE A CA 1
ATOM 990 C C . ILE A 1 131 ? -11.573 9.426 5.241 1.00 96.38 131 ILE A C 1
ATOM 992 O O . ILE A 1 131 ? -10.958 8.975 4.276 1.00 96.38 131 ILE A O 1
ATOM 996 N N . ILE A 1 132 ? -10.975 9.679 6.409 1.00 95.94 132 ILE A N 1
ATOM 997 C CA . ILE A 1 132 ? -9.516 9.605 6.545 1.00 95.94 132 ILE A CA 1
ATOM 998 C C . ILE A 1 132 ? -8.992 8.166 6.490 1.00 95.94 132 ILE A C 1
ATOM 1000 O O . ILE A 1 132 ? -8.003 7.900 5.813 1.00 95.94 132 ILE A O 1
ATOM 1004 N N . TYR A 1 133 ? -9.677 7.221 7.140 1.00 96.38 133 TYR A N 1
ATOM 1005 C CA . TYR A 1 133 ? -9.267 5.815 7.159 1.00 96.38 133 TYR A CA 1
ATOM 1006 C C . TYR A 1 133 ? -9.467 5.142 5.794 1.00 96.38 133 TYR A C 1
ATOM 1008 O O . TYR A 1 133 ? -8.614 4.367 5.364 1.00 96.38 133 TYR A O 1
ATOM 1016 N N . THR A 1 134 ? -10.526 5.508 5.060 1.00 95.31 134 THR A N 1
ATOM 1017 C CA . THR A 1 134 ? -10.688 5.091 3.657 1.00 95.31 134 THR A CA 1
ATOM 1018 C C . THR A 1 134 ? -9.587 5.684 2.787 1.00 95.31 134 THR A C 1
ATOM 1020 O O . THR A 1 134 ? -9.015 4.971 1.970 1.00 95.31 134 THR A O 1
ATOM 1023 N N . GLY A 1 135 ? -9.249 6.963 2.988 1.00 95.38 135 GLY A N 1
ATOM 1024 C CA . GLY A 1 135 ? -8.161 7.629 2.272 1.00 95.38 135 GLY A CA 1
ATOM 1025 C C . GLY A 1 135 ? -6.833 6.884 2.404 1.00 95.38 135 GLY A C 1
ATOM 1026 O O . GLY A 1 135 ? -6.191 6.619 1.393 1.00 95.38 135 GLY A O 1
ATOM 1027 N N . ILE A 1 136 ? -6.464 6.463 3.619 1.00 95.75 136 ILE A N 1
ATOM 1028 C CA . ILE A 1 136 ? -5.249 5.663 3.852 1.00 95.75 136 ILE A CA 1
ATOM 1029 C C . ILE A 1 136 ? -5.284 4.363 3.034 1.00 95.75 136 ILE A C 1
ATOM 1031 O O . ILE A 1 136 ? -4.321 4.060 2.333 1.00 95.75 136 ILE A O 1
ATOM 1035 N N . GLY A 1 137 ? -6.389 3.610 3.084 1.00 93.12 137 GLY A N 1
ATOM 1036 C CA . GLY A 1 137 ? -6.514 2.339 2.360 1.00 93.12 137 GLY A CA 1
ATOM 1037 C C . GLY A 1 137 ? -6.497 2.496 0.836 1.00 93.12 137 GLY A C 1
ATOM 1038 O O . GLY A 1 137 ? -5.816 1.744 0.142 1.00 93.12 137 GLY A O 1
ATOM 1039 N N . VAL A 1 138 ? -7.202 3.501 0.313 1.00 92.81 138 VAL A N 1
ATOM 1040 C CA . VAL A 1 138 ? -7.275 3.791 -1.127 1.00 92.81 138 VAL A CA 1
ATOM 1041 C C . VAL A 1 138 ? -5.909 4.203 -1.679 1.00 92.81 138 VAL A C 1
ATOM 1043 O O . VAL A 1 138 ? -5.495 3.698 -2.722 1.00 92.81 138 VAL A O 1
ATOM 1046 N N . VAL A 1 139 ? -5.178 5.070 -0.971 1.00 95.00 139 VAL A N 1
ATOM 1047 C CA . VAL A 1 139 ? -3.814 5.445 -1.372 1.00 95.00 139 VAL A CA 1
ATOM 1048 C C . VAL A 1 139 ? -2.871 4.253 -1.267 1.00 95.00 139 VAL A C 1
ATOM 1050 O O . VAL A 1 139 ? -2.133 4.001 -2.214 1.00 95.00 139 VAL A O 1
ATOM 1053 N N . ALA A 1 140 ? -2.935 3.466 -0.189 1.00 93.38 140 ALA A N 1
ATOM 1054 C CA . ALA A 1 140 ? -2.108 2.269 -0.055 1.00 93.38 140 ALA A CA 1
ATOM 1055 C C . ALA A 1 140 ? -2.300 1.300 -1.236 1.00 93.38 140 ALA A C 1
ATOM 1057 O O . ALA A 1 140 ? -1.311 0.796 -1.768 1.00 93.38 140 ALA A O 1
ATOM 1058 N N . GLY A 1 141 ? -3.543 1.085 -1.683 1.00 89.31 141 GLY A N 1
ATOM 1059 C CA . GLY A 1 141 ? -3.854 0.254 -2.849 1.00 89.31 141 GLY A CA 1
ATOM 1060 C C . GLY A 1 141 ? -3.310 0.822 -4.164 1.00 89.31 141 GLY A C 1
ATOM 1061 O O . GLY A 1 141 ? -2.629 0.109 -4.896 1.00 89.31 141 GLY A O 1
ATOM 1062 N N . MET A 1 142 ? -3.540 2.109 -4.448 1.00 90.06 142 MET A N 1
ATOM 1063 C CA . MET A 1 142 ? -3.019 2.760 -5.664 1.00 90.06 142 MET A CA 1
ATOM 1064 C C . MET A 1 142 ? -1.487 2.702 -5.728 1.00 90.06 142 MET A C 1
ATOM 1066 O O . MET A 1 142 ? -0.891 2.372 -6.750 1.00 90.06 142 MET A O 1
ATOM 1070 N N . VAL A 1 143 ? -0.834 2.999 -4.608 1.00 91.06 143 VAL A N 1
ATOM 1071 C CA . VAL A 1 143 ? 0.626 3.021 -4.505 1.00 91.06 143 VAL A CA 1
ATOM 1072 C C . VAL A 1 143 ? 1.211 1.616 -4.638 1.00 91.06 143 VAL A C 1
ATOM 1074 O O . VAL A 1 143 ? 2.276 1.456 -5.228 1.00 91.06 143 VAL A O 1
ATOM 1077 N N . PHE A 1 144 ? 0.505 0.588 -4.163 1.00 89.19 144 PHE A N 1
ATOM 1078 C CA . PHE A 1 144 ? 0.887 -0.804 -4.393 1.00 89.19 144 PHE A CA 1
ATOM 1079 C C . PHE A 1 144 ? 0.882 -1.169 -5.882 1.00 89.19 144 PHE A C 1
ATOM 1081 O O . PHE A 1 144 ? 1.802 -1.833 -6.351 1.00 89.19 144 PHE A O 1
ATOM 1088 N N . MET A 1 145 ? -0.118 -0.713 -6.640 1.00 82.62 145 MET A N 1
ATOM 1089 C CA . MET A 1 145 ? -0.164 -0.946 -8.088 1.00 82.62 145 MET A CA 1
ATOM 1090 C C . MET A 1 145 ? 0.998 -0.252 -8.803 1.00 82.62 145 MET A C 1
ATOM 1092 O O . MET A 1 145 ? 1.712 -0.887 -9.579 1.00 82.62 145 MET A O 1
ATOM 1096 N N . ASN A 1 146 ? 1.280 1.008 -8.454 1.00 85.62 146 ASN A N 1
ATOM 1097 C CA . ASN A 1 146 ? 2.477 1.696 -8.945 1.00 85.62 146 ASN A CA 1
ATOM 1098 C C . 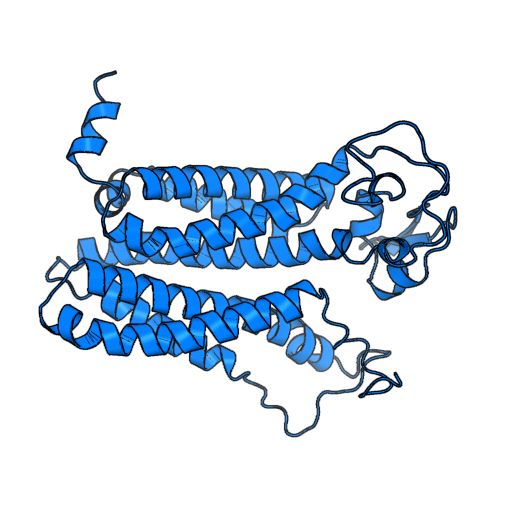ASN A 1 146 ? 3.757 0.913 -8.602 1.00 85.62 146 ASN A C 1
ATOM 1100 O O . ASN A 1 146 ? 4.645 0.789 -9.443 1.00 85.62 146 ASN A O 1
ATOM 1104 N N . ALA A 1 147 ? 3.840 0.331 -7.399 1.00 85.38 147 ALA A N 1
ATOM 1105 C CA . ALA A 1 147 ? 4.962 -0.511 -6.989 1.00 85.38 147 ALA A CA 1
ATOM 1106 C C . ALA A 1 147 ? 5.140 -1.733 -7.901 1.00 85.38 147 ALA A C 1
ATOM 1108 O O . ALA A 1 147 ? 6.257 -2.008 -8.342 1.00 85.38 147 ALA A O 1
ATOM 1109 N N . GLN A 1 148 ? 4.055 -2.429 -8.251 1.00 78.12 148 GLN A N 1
ATOM 1110 C CA . GLN A 1 148 ? 4.094 -3.549 -9.198 1.00 78.12 148 GLN A CA 1
ATOM 1111 C C . GLN A 1 148 ? 4.635 -3.116 -10.565 1.00 78.12 148 GLN A C 1
ATOM 1113 O O . GLN A 1 148 ? 5.558 -3.736 -11.096 1.00 78.12 148 GLN A O 1
ATOM 1118 N N . HIS A 1 149 ? 4.137 -1.995 -11.095 1.00 74.19 149 HIS A N 1
ATOM 1119 C CA . HIS A 1 149 ? 4.641 -1.407 -12.338 1.00 74.19 149 HIS A CA 1
ATOM 1120 C C . HIS A 1 149 ? 6.086 -0.893 -12.231 1.00 74.19 149 HIS A C 1
ATOM 1122 O O . HIS A 1 149 ? 6.752 -0.701 -13.249 1.00 74.19 149 HIS A O 1
ATOM 1128 N N . GLY A 1 150 ? 6.582 -0.620 -11.026 1.00 74.44 150 GLY A N 1
ATOM 1129 C CA . GLY A 1 150 ? 7.962 -0.226 -10.765 1.00 74.44 150 GLY A CA 1
ATOM 1130 C C . GLY A 1 150 ? 8.926 -1.412 -10.739 1.00 74.44 150 GLY A C 1
ATOM 1131 O O . GLY A 1 150 ? 9.948 -1.385 -11.422 1.00 74.44 150 GLY A O 1
ATOM 1132 N N . VAL A 1 151 ? 8.590 -2.460 -9.980 1.00 72.50 151 VAL A N 1
ATOM 1133 C CA . VAL A 1 151 ? 9.492 -3.593 -9.702 1.00 72.50 151 VAL A CA 1
ATOM 1134 C C . VAL A 1 151 ? 9.647 -4.561 -10.872 1.00 72.50 151 VAL A C 1
ATOM 1136 O O . VAL A 1 151 ? 10.701 -5.181 -10.993 1.00 72.50 151 VAL A O 1
ATOM 1139 N N . ARG A 1 152 ? 8.679 -4.631 -11.794 1.00 67.75 152 ARG A N 1
ATOM 1140 C CA . ARG A 1 152 ? 8.807 -5.426 -13.031 1.00 67.75 152 ARG A CA 1
ATOM 1141 C C . ARG A 1 152 ? 10.125 -5.178 -13.787 1.00 67.75 152 ARG A C 1
ATOM 1143 O O . ARG A 1 152 ? 10.636 -6.075 -14.435 1.00 67.75 152 ARG A O 1
ATOM 1150 N N . TYR A 1 153 ? 10.722 -3.995 -13.686 1.00 61.47 153 TYR A N 1
ATOM 1151 C CA . TYR A 1 153 ? 11.982 -3.700 -14.378 1.00 61.47 153 TYR A CA 1
ATOM 1152 C C . TYR A 1 153 ? 13.243 -4.151 -13.619 1.00 61.47 153 TYR A C 1
ATOM 1154 O O . TYR A 1 153 ? 14.321 -4.165 -14.199 1.00 61.47 153 TYR A O 1
ATOM 1162 N N . PHE A 1 154 ? 13.124 -4.525 -12.340 1.00 60.75 154 PHE A N 1
ATOM 1163 C CA . PHE A 1 154 ? 14.243 -4.979 -11.503 1.00 60.75 154 PHE A CA 1
ATOM 1164 C C . PHE A 1 154 ? 14.452 -6.491 -11.555 1.00 60.75 154 PHE A C 1
ATOM 1166 O O . PHE A 1 154 ? 15.593 -6.937 -11.543 1.00 60.75 154 PHE A O 1
ATOM 1173 N N . GLU A 1 155 ? 13.375 -7.278 -11.587 1.00 55.66 155 GLU A N 1
ATOM 1174 C CA . GLU A 1 155 ? 13.474 -8.745 -11.493 1.00 55.66 155 GLU A CA 1
ATOM 1175 C C . GLU A 1 155 ? 13.690 -9.442 -12.840 1.00 55.66 155 GLU A C 1
ATOM 1177 O O . GLU A 1 155 ? 14.171 -10.570 -12.873 1.00 55.66 155 GLU A O 1
ATOM 1182 N N . PHE A 1 156 ? 13.357 -8.785 -13.953 1.00 52.50 156 PHE A N 1
ATOM 1183 C CA . PHE A 1 156 ? 13.348 -9.412 -15.279 1.00 52.50 156 PHE A CA 1
ATOM 1184 C C . PHE A 1 156 ? 14.516 -9.024 -16.180 1.00 52.50 156 PHE A C 1
ATOM 1186 O O . PHE A 1 156 ? 14.458 -9.241 -17.385 1.00 52.50 156 PHE A O 1
ATOM 1193 N N . ILE A 1 157 ? 15.588 -8.474 -15.616 1.00 54.16 157 ILE A N 1
ATOM 1194 C CA . ILE A 1 157 ? 16.865 -8.408 -16.322 1.00 54.16 157 ILE A CA 1
ATOM 1195 C C . ILE A 1 157 ? 17.506 -9.800 -16.172 1.00 54.16 157 ILE A C 1
ATOM 1197 O O . ILE A 1 157 ? 18.019 -10.105 -15.092 1.00 54.16 157 ILE A O 1
ATOM 1201 N N . PRO A 1 158 ? 17.445 -10.682 -17.198 1.00 41.59 158 PRO A N 1
ATOM 1202 C CA . PRO A 1 158 ? 17.650 -12.134 -17.049 1.00 41.59 158 PRO A CA 1
ATOM 1203 C C . PRO A 1 158 ? 19.078 -12.545 -16.669 1.00 41.59 158 PRO A C 1
ATOM 1205 O O . PRO A 1 158 ? 19.365 -13.715 -16.432 1.00 41.59 158 PRO A O 1
ATOM 1208 N N . GLU A 1 159 ? 19.996 -11.590 -16.621 1.00 49.75 159 GLU A N 1
ATOM 1209 C CA . GLU A 1 159 ? 21.420 -11.812 -16.389 1.00 49.75 159 GLU A CA 1
ATOM 1210 C C . GLU A 1 159 ? 21.767 -12.148 -14.932 1.00 49.75 159 GLU A C 1
ATOM 1212 O O . GLU A 1 159 ? 22.908 -12.505 -14.660 1.00 49.75 159 GLU A O 1
ATOM 1217 N N . TYR A 1 160 ? 20.814 -12.084 -13.995 1.00 43.41 160 TYR A N 1
ATOM 1218 C CA . TYR A 1 160 ? 21.103 -12.328 -12.574 1.00 43.41 160 TYR A CA 1
ATOM 1219 C C . TYR A 1 160 ? 21.095 -13.770 -12.094 1.00 43.41 160 TYR A C 1
ATOM 1221 O O . TYR A 1 160 ? 21.318 -13.996 -10.907 1.00 43.41 160 TYR A O 1
ATOM 1229 N N . LEU A 1 161 ? 20.864 -14.757 -12.957 1.00 41.44 161 LEU A N 1
ATOM 1230 C CA . LEU A 1 161 ? 20.799 -16.153 -12.505 1.00 41.44 161 LEU A CA 1
ATOM 1231 C C . LEU A 1 161 ? 21.716 -17.116 -13.263 1.00 41.44 161 LEU A C 1
ATOM 1233 O O . LEU A 1 161 ? 21.594 -18.322 -13.073 1.00 41.44 161 LEU A O 1
ATOM 1237 N N . ASN A 1 162 ? 22.674 -16.616 -14.052 1.00 39.53 162 ASN A N 1
ATOM 1238 C CA . ASN A 1 162 ? 23.781 -17.444 -14.536 1.00 39.53 162 ASN A CA 1
ATOM 1239 C C . ASN A 1 162 ? 25.092 -17.044 -13.850 1.00 39.53 162 ASN A C 1
ATOM 1241 O O . ASN A 1 162 ? 25.805 -16.136 -14.269 1.00 39.53 162 ASN A O 1
ATOM 1245 N N . GLU A 1 163 ? 25.409 -17.788 -12.791 1.00 42.16 163 GLU A N 1
ATOM 1246 C CA . GLU A 1 163 ? 26.575 -17.666 -11.906 1.00 42.16 163 GLU A CA 1
ATOM 1247 C C . GLU A 1 163 ? 27.948 -17.884 -12.588 1.00 42.16 163 GLU A C 1
ATOM 1249 O O . GLU A 1 163 ? 28.963 -17.984 -11.904 1.00 42.16 163 GLU A O 1
ATOM 1254 N N . THR A 1 164 ? 28.034 -17.934 -13.921 1.00 42.38 164 THR A N 1
ATOM 1255 C CA . THR A 1 164 ? 29.285 -18.229 -14.645 1.00 42.38 164 THR A CA 1
ATOM 1256 C C . THR A 1 164 ? 29.961 -17.030 -15.320 1.00 42.38 164 THR A C 1
ATOM 1258 O O . THR A 1 164 ? 31.128 -17.152 -15.678 1.00 42.38 164 THR A O 1
ATOM 1261 N N . GLU A 1 165 ? 29.307 -15.866 -15.450 1.00 43.16 165 GLU A N 1
ATOM 1262 C CA . GLU A 1 165 ? 29.889 -14.667 -16.106 1.00 43.16 165 GLU A CA 1
ATOM 1263 C C . GLU A 1 165 ? 30.204 -13.496 -15.151 1.00 43.16 165 GLU A C 1
ATOM 1265 O O . GLU A 1 165 ? 30.651 -12.435 -15.579 1.00 43.16 165 GLU A O 1
ATOM 1270 N N . ASN A 1 166 ? 30.076 -13.701 -13.837 1.00 44.50 166 ASN A N 1
ATOM 1271 C CA . ASN A 1 166 ? 30.391 -12.710 -12.792 1.00 44.50 166 ASN A CA 1
ATOM 1272 C C . ASN A 1 166 ? 31.897 -12.391 -12.617 1.00 44.50 166 ASN A C 1
ATOM 1274 O O . ASN A 1 166 ? 32.298 -11.879 -11.573 1.00 44.50 166 ASN A O 1
ATOM 1278 N N . LEU A 1 167 ? 32.766 -12.712 -13.579 1.00 42.00 167 LEU A N 1
ATOM 1279 C CA . LEU A 1 167 ? 34.201 -12.819 -13.298 1.00 42.00 167 LEU A CA 1
ATOM 1280 C C . LEU A 1 167 ? 35.033 -11.533 -13.430 1.00 42.00 167 LEU A C 1
ATOM 1282 O O . LEU A 1 167 ? 36.094 -11.501 -12.817 1.00 42.00 167 LEU A O 1
ATOM 1286 N N . GLU A 1 168 ? 34.617 -10.463 -14.126 1.00 42.88 168 GLU A N 1
ATOM 1287 C CA . GLU A 1 168 ? 35.552 -9.337 -14.376 1.00 42.88 168 GLU A CA 1
ATOM 1288 C C . GLU A 1 168 ? 34.929 -7.925 -14.477 1.00 42.88 168 GLU A C 1
ATOM 1290 O O . GLU A 1 168 ? 35.165 -7.206 -15.447 1.00 42.88 168 GLU A O 1
ATOM 1295 N N . ARG A 1 169 ? 34.184 -7.445 -13.466 1.00 47.03 169 ARG A N 1
ATOM 1296 C CA . ARG A 1 169 ? 33.888 -5.995 -13.359 1.00 47.03 169 ARG A CA 1
ATOM 1297 C C . ARG A 1 169 ? 34.259 -5.371 -12.027 1.00 47.03 169 ARG A C 1
ATOM 1299 O O . ARG A 1 169 ? 33.466 -5.275 -11.093 1.00 47.03 169 ARG A O 1
ATOM 1306 N N . TYR A 1 170 ? 35.494 -4.893 -12.015 1.00 42.72 170 TYR A N 1
ATOM 1307 C CA . TYR A 1 170 ? 36.011 -3.902 -11.092 1.00 42.72 170 TYR A CA 1
ATOM 1308 C C . TYR A 1 170 ? 35.335 -2.541 -11.367 1.00 42.72 170 TYR A C 1
ATOM 1310 O O . TYR A 1 170 ? 35.101 -2.195 -12.522 1.00 42.72 170 TYR A O 1
ATOM 1318 N N . ASP A 1 171 ? 35.021 -1.806 -10.294 1.00 44.66 171 ASP A N 1
ATOM 1319 C CA . ASP A 1 171 ? 34.780 -0.345 -10.250 1.00 44.66 171 ASP A CA 1
ATOM 1320 C C . ASP A 1 171 ? 33.360 0.178 -9.931 1.00 44.66 171 ASP A C 1
ATOM 1322 O O . ASP A 1 171 ? 33.072 1.349 -10.168 1.00 44.66 171 ASP A O 1
ATOM 1326 N N . ASN A 1 172 ? 32.494 -0.597 -9.261 1.00 43.03 172 ASN A N 1
ATOM 1327 C CA . ASN A 1 172 ? 31.489 0.000 -8.358 1.00 43.03 172 ASN A CA 1
ATOM 1328 C C . ASN A 1 172 ? 31.041 -0.990 -7.258 1.00 43.03 172 ASN A C 1
ATOM 1330 O O . ASN A 1 172 ? 30.304 -1.929 -7.559 1.00 43.03 172 ASN A O 1
ATOM 1334 N N . PRO A 1 173 ? 31.429 -0.797 -5.981 1.00 44.59 173 PRO A N 1
ATOM 1335 C CA . PRO A 1 173 ? 31.114 -1.739 -4.905 1.00 44.59 173 PRO A CA 1
ATOM 1336 C C . PRO A 1 173 ? 29.631 -1.771 -4.494 1.00 44.59 173 PRO A C 1
ATOM 1338 O O . PRO A 1 173 ? 29.253 -2.636 -3.709 1.00 44.59 173 PRO A O 1
ATOM 1341 N N . LEU A 1 174 ? 28.790 -0.849 -4.983 1.00 43.03 174 LEU A N 1
ATOM 1342 C CA . LEU A 1 174 ? 27.385 -0.739 -4.560 1.00 43.03 174 LEU A CA 1
ATOM 1343 C C . LEU A 1 174 ? 26.358 -0.873 -5.700 1.00 43.03 174 LEU A C 1
ATOM 1345 O O . LEU A 1 174 ? 25.210 -1.199 -5.411 1.00 43.03 174 LEU A O 1
ATOM 1349 N N . GLY A 1 175 ? 26.744 -0.652 -6.964 1.00 39.50 175 GLY A N 1
ATOM 1350 C CA . GLY A 1 175 ? 25.829 -0.702 -8.122 1.00 39.50 175 GLY A CA 1
ATOM 1351 C C . GLY A 1 175 ? 25.480 -2.126 -8.570 1.00 39.50 175 GLY A C 1
ATOM 1352 O O . GLY A 1 175 ? 24.316 -2.522 -8.558 1.00 39.50 175 GLY A O 1
ATOM 1353 N N . ASN A 1 176 ? 26.506 -2.937 -8.849 1.00 45.62 176 ASN A N 1
ATOM 1354 C CA . ASN A 1 176 ? 26.350 -4.297 -9.391 1.00 45.62 176 ASN A CA 1
ATOM 1355 C C . ASN A 1 176 ? 25.868 -5.337 -8.364 1.00 45.62 176 ASN A C 1
ATOM 1357 O O . ASN A 1 176 ? 25.453 -6.431 -8.744 1.00 45.62 176 ASN A O 1
ATOM 1361 N N . ALA A 1 177 ? 25.945 -5.030 -7.064 1.00 45.69 177 ALA A N 1
ATOM 1362 C CA . ALA A 1 177 ? 25.642 -5.990 -6.000 1.00 45.69 177 ALA A CA 1
ATOM 1363 C C . ALA A 1 177 ? 24.142 -6.315 -5.884 1.00 45.69 177 ALA A C 1
ATOM 1365 O O . ALA A 1 177 ? 23.788 -7.346 -5.318 1.00 45.69 177 ALA A O 1
ATOM 1366 N N . TYR A 1 178 ? 23.275 -5.439 -6.405 1.00 45.81 178 TYR A N 1
ATOM 1367 C CA . TYR A 1 178 ? 21.824 -5.566 -6.262 1.00 45.81 178 TYR A CA 1
ATOM 1368 C C . TYR A 1 178 ? 21.072 -5.595 -7.600 1.00 45.81 178 TYR A C 1
ATOM 1370 O O . TYR A 1 178 ? 19.995 -6.183 -7.645 1.00 45.81 178 TYR A O 1
ATOM 1378 N N . THR A 1 179 ? 21.584 -4.953 -8.667 1.00 53.34 179 THR A N 1
ATOM 1379 C CA . THR A 1 179 ? 20.896 -4.852 -9.974 1.00 53.34 179 THR A CA 1
ATOM 1380 C C . THR A 1 179 ? 21.870 -4.560 -11.134 1.00 53.34 179 THR A C 1
ATOM 1382 O O . THR A 1 179 ? 22.854 -3.857 -10.940 1.00 53.34 179 THR A O 1
ATOM 1385 N N . ASN A 1 180 ? 21.547 -4.993 -12.358 1.00 60.12 180 ASN A N 1
ATOM 1386 C CA . ASN A 1 180 ? 22.345 -4.833 -13.596 1.00 60.12 180 ASN A CA 1
ATOM 1387 C C . ASN A 1 180 ? 21.824 -3.611 -14.346 1.00 60.12 180 ASN A C 1
ATOM 1389 O O . ASN A 1 180 ? 22.108 -3.428 -15.523 1.00 60.12 180 ASN A O 1
ATOM 1393 N N . LEU A 1 181 ? 21.031 -2.766 -13.685 1.00 65.50 181 LEU A N 1
ATOM 1394 C CA . LEU A 1 181 ? 20.409 -1.604 -14.305 1.00 65.50 181 LEU A CA 1
ATOM 1395 C C . LEU A 1 181 ? 21.440 -0.614 -14.842 1.00 65.50 181 LEU A C 1
ATOM 1397 O O . LEU A 1 181 ? 21.114 0.157 -15.734 1.00 65.50 181 LEU A O 1
ATOM 1401 N N . ASP A 1 182 ? 22.688 -0.689 -14.382 1.00 68.31 182 ASP A N 1
ATOM 1402 C CA . ASP A 1 182 ? 23.802 0.060 -14.955 1.00 68.31 182 ASP A CA 1
ATOM 1403 C C . ASP A 1 182 ? 24.058 -0.308 -16.425 1.00 68.31 182 ASP A C 1
ATOM 1405 O O . ASP A 1 182 ? 24.660 0.471 -17.140 1.00 68.31 182 ASP A O 1
ATOM 1409 N N . TYR A 1 183 ? 23.591 -1.445 -16.934 1.00 72.38 183 TYR A N 1
ATOM 1410 C CA . TYR A 1 183 ? 23.715 -1.824 -18.347 1.00 72.38 183 TYR A CA 1
ATOM 1411 C C . TYR A 1 183 ? 22.491 -1.441 -19.174 1.00 72.38 183 TYR A C 1
ATOM 1413 O O . TYR A 1 183 ? 22.491 -1.629 -20.390 1.00 72.38 183 TYR A O 1
ATOM 1421 N N . TYR A 1 184 ? 21.445 -0.930 -18.529 1.00 73.50 184 TYR A N 1
ATOM 1422 C CA . TYR A 1 184 ? 20.161 -0.702 -19.163 1.00 73.50 184 TYR A CA 1
ATOM 1423 C C . TYR A 1 184 ? 19.807 0.779 -19.203 1.00 73.50 184 TYR A C 1
ATOM 1425 O O . TYR A 1 184 ? 20.033 1.539 -18.259 1.00 73.50 184 TYR A O 1
ATOM 1433 N N . ASP A 1 185 ? 19.183 1.201 -20.297 1.00 76.19 185 ASP A N 1
ATOM 1434 C CA . ASP A 1 185 ? 18.507 2.485 -20.320 1.00 76.19 185 ASP A CA 1
ATOM 1435 C C . ASP A 1 185 ? 17.197 2.392 -19.524 1.00 76.19 185 ASP A C 1
ATOM 1437 O O . ASP A 1 185 ? 16.193 1.854 -19.995 1.00 76.19 185 ASP A O 1
ATOM 1441 N N . ALA A 1 186 ? 17.211 2.946 -18.309 1.00 73.12 186 ALA A N 1
ATOM 1442 C CA . ALA A 1 186 ? 16.051 3.015 -17.427 1.00 73.12 186 ALA A CA 1
ATOM 1443 C C . ALA A 1 186 ? 14.812 3.643 -18.089 1.00 73.12 186 ALA A C 1
ATOM 1445 O O . ALA A 1 186 ? 13.694 3.254 -17.760 1.00 73.12 186 ALA A O 1
ATOM 1446 N N . LEU A 1 187 ? 14.986 4.597 -19.012 1.00 72.75 187 LEU A N 1
ATOM 1447 C CA . LEU A 1 187 ? 13.864 5.187 -19.740 1.00 72.75 187 LEU A CA 1
ATOM 1448 C C . LEU A 1 187 ? 13.332 4.203 -20.785 1.00 72.75 187 LEU A C 1
ATOM 1450 O O . LEU A 1 187 ? 12.135 3.915 -20.804 1.00 72.75 187 LEU A O 1
ATOM 1454 N N . GLY A 1 188 ? 14.232 3.624 -21.580 1.00 72.81 188 GLY A N 1
ATOM 1455 C CA . GLY A 1 188 ? 13.902 2.623 -22.593 1.00 72.81 188 GLY A CA 1
ATOM 1456 C C . GLY A 1 188 ? 13.151 1.420 -22.031 1.00 72.81 188 GLY A C 1
ATOM 1457 O O . GLY A 1 188 ? 12.123 1.024 -22.580 1.00 72.81 188 GLY A O 1
ATOM 1458 N N . LEU A 1 189 ? 13.583 0.910 -20.874 1.00 72.81 189 LEU A N 1
ATOM 1459 C CA . LEU A 1 189 ? 12.920 -0.191 -20.170 1.00 72.81 189 LEU A CA 1
ATOM 1460 C C . LEU A 1 189 ? 11.430 0.073 -19.935 1.00 72.81 189 LEU A C 1
ATOM 1462 O O . LEU A 1 189 ? 10.617 -0.832 -20.070 1.00 72.81 189 LEU A O 1
ATOM 1466 N N . THR A 1 190 ? 11.048 1.318 -19.644 1.00 71.06 190 THR A N 1
ATOM 1467 C CA . THR A 1 190 ? 9.651 1.662 -19.328 1.00 71.06 190 THR A CA 1
ATOM 1468 C C . THR A 1 190 ? 8.722 1.696 -20.540 1.00 71.06 190 THR A C 1
ATOM 1470 O O . THR A 1 190 ? 7.511 1.838 -20.374 1.00 71.06 190 THR A O 1
ATOM 1473 N N . THR A 1 191 ? 9.274 1.563 -21.746 1.00 70.69 191 THR A N 1
ATOM 1474 C CA . THR A 1 191 ? 8.549 1.710 -23.018 1.00 70.69 191 THR A CA 1
ATOM 1475 C C . THR A 1 191 ? 8.385 0.405 -23.794 1.00 70.69 191 THR A C 1
ATOM 1477 O O . THR A 1 191 ? 7.720 0.389 -24.827 1.00 70.69 191 THR A O 1
ATOM 1480 N N . ILE A 1 192 ? 8.949 -0.695 -23.294 1.00 65.00 192 ILE A N 1
ATOM 1481 C CA . ILE A 1 192 ? 8.948 -1.995 -23.968 1.00 65.00 192 ILE A CA 1
ATOM 1482 C C . ILE A 1 192 ? 8.209 -3.069 -23.160 1.00 65.00 192 ILE A C 1
ATOM 1484 O O . ILE A 1 192 ? 8.060 -2.998 -21.940 1.00 65.00 192 ILE A O 1
ATOM 1488 N N . SER A 1 193 ? 7.713 -4.087 -23.859 1.00 64.56 193 SER A N 1
ATOM 1489 C CA . SER A 1 193 ? 7.034 -5.241 -23.264 1.00 64.56 193 SER A CA 1
ATOM 1490 C C . SER A 1 193 ? 8.011 -6.245 -22.636 1.00 64.56 193 SER A C 1
ATOM 1492 O O . SER A 1 193 ? 9.216 -6.206 -22.871 1.00 64.56 193 SER A O 1
ATOM 1494 N N . GLN A 1 194 ? 7.480 -7.187 -21.848 1.00 61.22 194 GLN A N 1
ATOM 1495 C CA . GLN A 1 194 ? 8.275 -8.235 -21.199 1.00 61.22 194 GLN A CA 1
ATOM 1496 C C . GLN A 1 194 ? 8.913 -9.151 -22.242 1.00 61.22 194 GLN A C 1
ATOM 1498 O O . GLN A 1 194 ? 10.115 -9.378 -22.213 1.00 61.22 194 GLN A O 1
ATOM 1503 N N . ALA A 1 195 ? 8.121 -9.576 -23.226 1.00 62.59 195 ALA A N 1
ATOM 1504 C CA . ALA A 1 195 ? 8.599 -10.390 -24.333 1.00 62.59 195 ALA A CA 1
ATOM 1505 C C . ALA A 1 195 ? 9.723 -9.700 -25.125 1.00 62.59 195 ALA A C 1
ATOM 1507 O O . ALA A 1 195 ? 10.634 -10.372 -25.602 1.00 62.59 195 ALA A O 1
ATOM 1508 N N . GLN A 1 196 ? 9.688 -8.367 -25.255 1.00 68.19 196 GLN A N 1
ATOM 1509 C CA . GLN A 1 196 ? 10.801 -7.621 -25.843 1.00 68.19 196 GLN A CA 1
ATOM 1510 C C . GLN A 1 196 ? 12.036 -7.681 -24.943 1.00 68.19 196 GLN A C 1
ATOM 1512 O O . GLN A 1 196 ? 13.089 -8.034 -25.457 1.00 68.19 196 GLN A O 1
ATOM 1517 N N . MET A 1 197 ? 11.903 -7.420 -23.632 1.00 67.44 197 MET A N 1
ATOM 1518 C CA . MET A 1 197 ? 13.006 -7.503 -22.654 1.00 67.44 197 MET A CA 1
ATOM 1519 C C . MET A 1 197 ? 13.720 -8.860 -22.661 1.00 67.44 197 MET A C 1
ATOM 1521 O O . MET A 1 197 ? 14.948 -8.904 -22.657 1.00 67.44 197 MET A O 1
ATOM 1525 N N . ASP A 1 198 ? 12.966 -9.956 -22.736 1.00 68.00 198 ASP A N 1
ATOM 1526 C CA . ASP A 1 198 ? 13.516 -11.317 -22.694 1.00 68.00 198 ASP A CA 1
ATOM 1527 C C . ASP A 1 198 ? 14.381 -11.660 -23.921 1.00 68.00 198 ASP A C 1
ATOM 1529 O O . ASP A 1 198 ? 15.201 -12.577 -23.870 1.00 68.00 198 ASP A O 1
ATOM 1533 N N . ASN A 1 199 ? 14.215 -10.924 -25.025 1.00 71.00 199 ASN A N 1
ATOM 1534 C CA . ASN A 1 199 ? 14.907 -11.169 -26.291 1.00 71.00 199 ASN A CA 1
ATOM 1535 C C . ASN A 1 199 ? 15.989 -10.123 -26.620 1.00 71.00 199 ASN A C 1
ATOM 1537 O O . ASN A 1 199 ? 16.622 -10.229 -27.671 1.00 71.00 199 ASN A O 1
ATOM 1541 N N . ILE A 1 200 ? 16.230 -9.135 -25.748 1.00 72.69 200 ILE A N 1
ATOM 1542 C CA . ILE A 1 200 ? 17.197 -8.053 -26.002 1.00 72.69 200 ILE A CA 1
ATOM 1543 C C . ILE A 1 200 ? 18.632 -8.574 -25.938 1.00 72.69 200 ILE A C 1
ATOM 1545 O O . ILE A 1 200 ? 19.116 -9.009 -24.883 1.00 72.69 200 ILE A O 1
ATOM 1549 N N . LYS A 1 201 ? 19.369 -8.442 -27.044 1.00 80.88 201 LYS A N 1
ATOM 1550 C CA . LYS A 1 201 ? 20.819 -8.660 -27.055 1.00 80.88 201 LYS A CA 1
ATOM 1551 C C . LYS A 1 201 ? 21.562 -7.379 -26.689 1.00 80.88 201 LYS A C 1
ATOM 1553 O O . LYS A 1 201 ? 21.057 -6.270 -26.843 1.00 80.88 201 LYS A O 1
ATOM 1558 N N . ALA A 1 202 ? 22.775 -7.540 -26.164 1.00 80.88 202 ALA A N 1
ATOM 1559 C CA . ALA A 1 202 ? 23.632 -6.397 -25.871 1.00 80.88 202 ALA A CA 1
ATOM 1560 C C . ALA A 1 202 ? 23.934 -5.608 -27.155 1.00 80.88 202 ALA A C 1
ATOM 1562 O O . ALA A 1 202 ? 24.218 -6.206 -28.192 1.00 80.88 202 ALA A O 1
ATOM 1563 N N . ASP A 1 203 ? 23.872 -4.281 -27.053 1.00 81.06 203 ASP A N 1
ATOM 1564 C CA . ASP A 1 203 ? 24.097 -3.305 -28.126 1.00 81.06 203 ASP A CA 1
ATOM 1565 C C . ASP A 1 203 ? 23.134 -3.408 -29.324 1.00 81.06 203 ASP A C 1
ATOM 1567 O O . ASP A 1 203 ? 23.333 -2.753 -30.348 1.00 81.06 203 ASP A O 1
ATOM 1571 N N . GLU A 1 204 ? 22.057 -4.188 -29.198 1.00 83.25 204 GLU A N 1
ATOM 1572 C CA . GLU A 1 204 ? 21.000 -4.255 -30.202 1.00 83.25 204 GLU A CA 1
ATOM 1573 C C . GLU A 1 204 ? 20.068 -3.047 -30.057 1.00 83.25 204 GLU A C 1
ATOM 1575 O O . GLU A 1 204 ? 19.517 -2.777 -28.985 1.00 83.25 204 GLU A O 1
ATOM 1580 N N . ALA A 1 205 ? 19.907 -2.298 -31.149 1.00 82.94 205 ALA A N 1
ATOM 1581 C CA . ALA A 1 205 ? 18.913 -1.239 -31.220 1.00 82.94 205 ALA A CA 1
ATOM 1582 C C . ALA A 1 205 ? 17.523 -1.861 -31.382 1.00 82.94 205 ALA A C 1
ATOM 1584 O O . ALA A 1 205 ? 17.313 -2.717 -32.240 1.00 82.94 205 ALA A O 1
ATOM 1585 N N . ILE A 1 206 ? 16.579 -1.410 -30.562 1.00 76.81 206 ILE A N 1
ATOM 1586 C CA . ILE A 1 206 ? 15.185 -1.837 -30.600 1.00 76.81 206 ILE A CA 1
ATOM 1587 C C . ILE A 1 206 ? 14.338 -0.646 -30.999 1.00 76.81 206 ILE A C 1
ATOM 1589 O O . ILE A 1 206 ? 14.450 0.437 -30.423 1.00 76.81 206 ILE A O 1
ATOM 1593 N N . ASP A 1 207 ? 13.467 -0.881 -31.969 1.00 78.38 207 ASP A N 1
ATOM 1594 C CA . ASP A 1 207 ? 12.470 0.083 -32.399 1.00 78.38 207 ASP A CA 1
ATOM 1595 C C . ASP A 1 207 ? 11.370 0.200 -31.341 1.00 78.38 207 ASP A C 1
ATOM 1597 O O . ASP A 1 207 ? 10.589 -0.728 -31.106 1.00 78.38 207 ASP A O 1
ATOM 1601 N N . ILE A 1 208 ? 11.300 1.365 -30.704 1.00 68.50 208 ILE A N 1
ATOM 1602 C CA . ILE A 1 208 ? 10.197 1.754 -29.835 1.00 68.50 208 ILE A CA 1
ATOM 1603 C C . ILE A 1 208 ? 9.187 2.502 -30.680 1.00 68.50 208 ILE A C 1
ATOM 1605 O O . ILE A 1 208 ? 9.486 3.535 -31.277 1.00 68.50 208 ILE A O 1
ATOM 1609 N N . VAL A 1 209 ? 7.964 1.984 -30.698 1.00 66.62 209 VAL A N 1
ATOM 1610 C CA . VAL A 1 209 ? 6.833 2.660 -31.323 1.00 66.62 209 VAL A CA 1
ATOM 1611 C C . VAL A 1 209 ? 6.151 3.520 -30.267 1.00 66.62 209 VAL A C 1
ATOM 1613 O O . VAL A 1 209 ? 5.531 3.011 -29.331 1.00 66.62 209 VAL A O 1
ATOM 1616 N N . HIS A 1 210 ? 6.254 4.835 -30.419 1.00 61.94 210 HIS A N 1
ATOM 1617 C CA . HIS A 1 210 ? 5.584 5.800 -29.556 1.00 61.94 210 HIS A CA 1
ATOM 1618 C C . HIS A 1 210 ? 4.071 5.823 -29.823 1.00 61.94 210 HIS A C 1
ATOM 1620 O O . HIS A 1 210 ? 3.578 5.360 -30.855 1.00 61.94 210 HIS A O 1
ATOM 1626 N N . LYS A 1 211 ? 3.291 6.399 -28.897 1.00 57.47 211 LYS A N 1
ATOM 1627 C CA . LYS A 1 211 ? 1.816 6.486 -29.019 1.00 57.47 211 LYS A CA 1
ATOM 1628 C C . LYS A 1 211 ? 1.347 7.244 -30.266 1.00 57.47 211 LYS A C 1
ATOM 1630 O O . LYS A 1 211 ? 0.244 7.003 -30.750 1.00 57.47 211 LYS A O 1
ATOM 1635 N N . ASP A 1 212 ? 2.169 8.150 -30.779 1.00 68.88 212 ASP A N 1
ATOM 1636 C CA . ASP A 1 212 ? 1.932 8.906 -32.011 1.00 68.88 212 ASP A CA 1
ATOM 1637 C C . ASP A 1 212 ? 2.377 8.155 -33.282 1.00 68.88 212 ASP A C 1
ATOM 1639 O O . ASP A 1 212 ? 2.308 8.708 -34.379 1.00 68.88 212 ASP A O 1
ATOM 1643 N N . LYS A 1 213 ? 2.771 6.880 -33.144 1.00 70.00 213 LYS A N 1
ATOM 1644 C CA . LYS A 1 213 ? 3.289 5.995 -34.199 1.00 70.00 213 LYS A CA 1
ATOM 1645 C C . LYS A 1 213 ? 4.642 6.418 -34.767 1.00 70.00 213 LYS A C 1
ATOM 1647 O O . LYS A 1 213 ? 5.047 5.887 -35.802 1.00 70.00 213 LYS A O 1
ATOM 1652 N N . THR A 1 214 ? 5.344 7.343 -34.120 1.00 73.25 214 THR A N 1
ATOM 1653 C CA . THR A 1 214 ? 6.756 7.568 -34.429 1.00 73.25 214 THR A CA 1
ATOM 1654 C C . THR A 1 214 ? 7.577 6.382 -33.933 1.00 73.25 214 THR A C 1
ATOM 1656 O O . THR A 1 214 ? 7.221 5.733 -32.948 1.00 73.25 214 THR A O 1
ATOM 1659 N N . VAL A 1 215 ? 8.640 6.056 -34.665 1.00 74.31 215 VAL A N 1
ATOM 1660 C CA . VAL A 1 215 ? 9.544 4.957 -34.325 1.00 74.31 215 VAL A CA 1
ATOM 1661 C C . VAL A 1 215 ? 10.886 5.555 -33.951 1.00 74.31 215 VAL A C 1
ATOM 1663 O O . VAL A 1 215 ? 11.470 6.303 -34.735 1.00 74.31 215 VAL A O 1
ATOM 1666 N N . GLU A 1 216 ? 11.355 5.227 -32.757 1.00 79.81 216 GLU A N 1
ATOM 1667 C CA . GLU A 1 216 ? 12.676 5.597 -32.272 1.00 79.81 216 GLU A CA 1
ATOM 1668 C C . GLU A 1 216 ? 13.469 4.325 -31.984 1.00 79.81 216 GLU A C 1
ATOM 1670 O O . GLU A 1 216 ? 13.084 3.521 -31.136 1.00 79.81 216 GLU A O 1
ATOM 1675 N N . SER A 1 217 ? 14.570 4.127 -32.704 1.00 80.69 217 SER A N 1
ATOM 1676 C CA . SER A 1 217 ? 15.480 3.011 -32.460 1.00 80.69 217 SER A CA 1
ATOM 1677 C C . SER A 1 217 ? 16.429 3.385 -31.327 1.00 80.69 217 SER A C 1
ATOM 1679 O O . SER A 1 217 ? 17.289 4.251 -31.504 1.00 80.69 217 SER A O 1
ATOM 1681 N N . ILE A 1 218 ? 16.304 2.732 -30.171 1.00 80.94 218 ILE A N 1
ATOM 1682 C CA . ILE A 1 218 ? 17.208 2.962 -29.038 1.00 80.94 218 ILE A CA 1
ATOM 1683 C C . ILE A 1 218 ? 17.902 1.673 -28.613 1.00 80.94 218 ILE A C 1
ATOM 1685 O O . ILE A 1 218 ? 17.347 0.580 -28.698 1.00 80.94 218 ILE A O 1
ATOM 1689 N N . VAL A 1 219 ? 19.123 1.804 -28.099 1.00 79.69 219 VAL A N 1
ATOM 1690 C CA . VAL A 1 219 ? 19.847 0.686 -27.488 1.00 79.69 219 VAL A CA 1
ATOM 1691 C C . VAL A 1 219 ? 19.457 0.608 -26.016 1.00 79.69 219 VAL A C 1
ATOM 1693 O O . VAL A 1 219 ? 19.886 1.433 -25.208 1.00 79.69 219 VAL A O 1
ATOM 1696 N N . ILE A 1 220 ? 18.636 -0.384 -25.674 1.00 79.62 220 ILE A N 1
ATOM 1697 C CA . ILE A 1 220 ? 18.094 -0.543 -24.316 1.00 79.62 220 ILE A CA 1
ATOM 1698 C C . ILE A 1 220 ? 19.087 -1.254 -23.402 1.00 79.62 220 ILE A C 1
ATOM 1700 O O . ILE A 1 220 ? 19.202 -0.884 -22.240 1.00 79.62 220 ILE A O 1
ATOM 1704 N N . LYS A 1 221 ? 19.820 -2.238 -23.925 1.00 81.31 221 LYS A N 1
ATOM 1705 C CA . LYS A 1 221 ? 20.845 -2.998 -23.207 1.00 81.31 221 LYS A CA 1
ATOM 1706 C C . LYS A 1 221 ? 22.200 -2.724 -23.832 1.00 81.31 221 LYS A C 1
ATOM 1708 O O . LYS A 1 221 ? 22.394 -2.966 -25.020 1.00 81.31 221 LYS A O 1
ATOM 1713 N N . LYS A 1 222 ? 23.147 -2.263 -23.032 1.00 78.19 222 LYS A N 1
ATOM 1714 C CA . LYS A 1 222 ? 24.496 -1.914 -23.473 1.00 78.19 222 LYS A CA 1
ATOM 1715 C C . LYS A 1 222 ? 25.486 -2.963 -23.004 1.00 78.19 222 LYS A C 1
ATOM 1717 O O . LYS A 1 222 ? 25.357 -3.506 -21.912 1.00 78.19 222 LYS A O 1
ATOM 1722 N N . SER A 1 223 ? 26.508 -3.228 -23.806 1.00 77.75 223 SER A N 1
ATOM 1723 C CA . SER A 1 223 ? 27.610 -4.113 -23.414 1.00 77.75 223 SER A CA 1
ATOM 1724 C C . SER A 1 223 ? 28.472 -3.526 -22.303 1.00 77.75 223 SER A C 1
ATOM 1726 O O . SER A 1 223 ? 29.176 -4.268 -21.628 1.00 77.75 223 SER A O 1
ATOM 1728 N N . THR A 1 224 ? 28.415 -2.214 -22.069 1.00 73.00 224 THR A N 1
ATOM 1729 C CA . THR A 1 224 ? 29.181 -1.487 -21.045 1.00 73.00 224 THR A CA 1
ATOM 1730 C C . THR A 1 224 ? 28.245 -0.784 -20.062 1.00 73.00 224 THR A C 1
ATOM 1732 O O . THR A 1 224 ? 27.108 -0.473 -20.422 1.00 73.00 224 THR A O 1
ATOM 1735 N N . PRO A 1 225 ? 28.677 -0.553 -18.809 1.00 70.62 225 PRO A N 1
ATOM 1736 C CA . PRO A 1 225 ? 27.807 0.035 -17.811 1.00 70.62 225 PRO A CA 1
ATOM 1737 C C . PRO A 1 225 ? 27.660 1.529 -18.111 1.00 70.62 225 PRO A C 1
ATOM 1739 O O . PRO A 1 225 ? 28.631 2.284 -18.125 1.00 70.62 225 PRO A O 1
ATOM 1742 N N . THR A 1 226 ? 26.433 1.963 -18.350 1.00 66.06 226 THR A N 1
ATOM 1743 C CA . THR A 1 226 ? 26.030 3.358 -18.401 1.00 66.06 226 THR A CA 1
ATOM 1744 C C . THR A 1 226 ? 25.169 3.697 -17.199 1.00 66.06 226 THR A C 1
ATOM 1746 O O . THR A 1 226 ? 24.000 3.329 -17.122 1.00 66.06 226 THR A O 1
ATOM 1749 N N . TYR A 1 227 ? 25.738 4.463 -16.278 1.00 68.75 227 TYR A N 1
ATOM 1750 C CA . TYR A 1 227 ? 24.994 4.982 -15.144 1.00 68.75 227 TYR A CA 1
ATOM 1751 C C . TYR A 1 227 ? 23.879 5.923 -15.623 1.00 68.75 227 TYR A C 1
ATOM 1753 O O . TYR A 1 227 ? 24.151 7.023 -16.114 1.00 68.75 227 TYR A O 1
ATOM 1761 N N . ASN A 1 228 ? 22.623 5.494 -15.483 1.00 70.31 228 ASN A N 1
ATOM 1762 C CA . ASN A 1 228 ? 21.463 6.337 -15.735 1.00 70.31 228 ASN A CA 1
ATOM 1763 C C . ASN A 1 228 ? 20.925 6.861 -14.392 1.00 70.31 228 ASN A C 1
ATOM 1765 O O . ASN A 1 228 ? 20.436 6.072 -13.581 1.00 70.31 228 ASN A O 1
ATOM 1769 N N . PRO A 1 229 ? 20.955 8.181 -14.129 1.00 70.88 229 PRO A N 1
ATOM 1770 C CA . PRO A 1 229 ? 20.425 8.724 -12.880 1.00 70.88 229 PRO A CA 1
ATOM 1771 C C . PRO A 1 229 ? 18.925 8.439 -12.696 1.00 70.88 229 PRO A C 1
ATOM 1773 O O . PRO A 1 229 ? 18.442 8.442 -11.568 1.00 70.88 229 PRO A O 1
ATOM 1776 N N . ASN A 1 230 ? 18.186 8.133 -13.768 1.00 74.50 230 ASN A N 1
ATOM 1777 C CA . ASN A 1 230 ? 16.773 7.765 -13.700 1.00 74.50 230 ASN A CA 1
ATOM 1778 C C . ASN A 1 230 ? 16.533 6.345 -13.169 1.00 74.50 230 ASN A C 1
ATOM 1780 O O . ASN A 1 230 ? 15.397 6.013 -12.843 1.00 74.50 230 ASN A O 1
ATOM 1784 N N . THR A 1 231 ? 17.563 5.517 -12.989 1.00 71.50 231 THR A N 1
ATOM 1785 C CA . THR A 1 231 ? 17.431 4.194 -12.357 1.00 71.50 231 THR A CA 1
ATOM 1786 C C . THR A 1 231 ? 16.866 4.293 -10.934 1.00 71.50 231 THR A C 1
ATOM 1788 O O . THR A 1 231 ? 16.047 3.466 -10.523 1.00 71.50 231 THR A O 1
ATOM 1791 N N . ILE A 1 232 ? 17.195 5.367 -10.202 1.00 75.19 232 ILE A N 1
ATOM 1792 C CA . ILE A 1 232 ? 16.624 5.629 -8.872 1.00 75.19 232 ILE A CA 1
ATOM 1793 C C . ILE A 1 232 ? 15.106 5.843 -8.924 1.00 75.19 232 ILE A C 1
ATOM 1795 O O . ILE A 1 232 ? 14.405 5.500 -7.971 1.00 75.19 232 ILE A O 1
ATOM 1799 N N . ALA A 1 233 ? 14.586 6.356 -10.048 1.00 78.19 233 ALA A N 1
ATOM 1800 C CA . ALA A 1 233 ? 13.155 6.500 -10.278 1.00 78.19 233 ALA A CA 1
ATOM 1801 C C . ALA A 1 233 ? 12.489 5.141 -10.190 1.00 78.19 233 ALA A C 1
ATOM 1803 O O . ALA A 1 233 ? 11.584 4.950 -9.386 1.00 78.19 233 ALA A O 1
ATOM 1804 N N . LEU A 1 234 ? 12.983 4.183 -10.971 1.00 74.94 234 LEU A N 1
ATOM 1805 C CA . LEU A 1 234 ? 12.419 2.845 -11.021 1.00 74.94 234 LEU A CA 1
ATOM 1806 C C . LEU A 1 234 ? 12.468 2.205 -9.628 1.00 74.94 234 LEU A C 1
ATOM 1808 O O . LEU A 1 234 ? 11.485 1.602 -9.203 1.00 74.94 234 LEU A O 1
ATOM 1812 N N . PHE A 1 235 ? 13.564 2.400 -8.887 1.00 78.50 235 PHE A N 1
ATOM 1813 C CA . PHE A 1 235 ? 13.753 1.790 -7.570 1.00 78.50 235 PHE A CA 1
ATOM 1814 C C . PHE A 1 235 ? 12.750 2.334 -6.554 1.00 78.50 235 PHE A C 1
ATOM 1816 O O . PHE A 1 235 ? 12.040 1.574 -5.892 1.00 78.50 235 PHE A O 1
ATOM 1823 N N . LEU A 1 236 ? 12.651 3.662 -6.462 1.00 82.75 236 LEU A N 1
ATOM 1824 C CA . LEU A 1 236 ? 11.693 4.326 -5.582 1.00 82.75 236 LEU A CA 1
ATOM 1825 C C . LEU A 1 236 ? 10.252 4.035 -6.013 1.00 82.75 236 LEU A C 1
ATOM 1827 O O . LEU A 1 236 ? 9.389 3.803 -5.170 1.00 82.75 236 LEU A O 1
ATOM 1831 N N . GLY A 1 237 ? 10.004 4.004 -7.322 1.00 82.88 237 GLY A N 1
ATOM 1832 C CA . GLY A 1 237 ? 8.703 3.707 -7.908 1.00 82.88 237 GLY A CA 1
ATOM 1833 C C . GLY A 1 237 ? 8.242 2.281 -7.647 1.00 82.88 237 GLY A C 1
ATOM 1834 O O . GLY A 1 237 ? 7.047 2.068 -7.484 1.00 82.88 237 GLY A O 1
ATOM 1835 N N . GLY A 1 238 ? 9.178 1.336 -7.577 1.00 82.81 238 GLY A N 1
ATOM 1836 C CA . GLY A 1 238 ? 8.943 -0.055 -7.226 1.00 82.81 238 GLY A CA 1
ATOM 1837 C C . GLY A 1 238 ? 8.984 -0.291 -5.719 1.00 82.81 238 GLY A C 1
ATOM 1838 O O . GLY A 1 238 ? 7.969 -0.213 -5.028 1.00 82.81 238 GLY A O 1
ATOM 1839 N N . TYR A 1 239 ? 10.172 -0.578 -5.190 1.00 83.81 239 TYR A N 1
ATOM 1840 C CA . TYR A 1 239 ? 10.364 -0.960 -3.790 1.00 83.81 239 TYR A CA 1
ATOM 1841 C C . TYR A 1 239 ? 9.980 0.142 -2.799 1.00 83.81 239 TYR A C 1
ATOM 1843 O O . TYR A 1 239 ? 9.393 -0.155 -1.757 1.00 83.81 239 TYR A O 1
ATOM 1851 N N . GLY A 1 240 ? 10.251 1.410 -3.124 1.00 89.94 240 GLY A N 1
ATOM 1852 C CA . GLY A 1 240 ? 9.858 2.536 -2.269 1.00 89.94 240 GLY A CA 1
ATOM 1853 C C . GLY A 1 240 ? 8.341 2.604 -2.067 1.00 89.94 240 GLY A C 1
ATOM 1854 O O . GLY A 1 240 ? 7.865 2.712 -0.935 1.00 89.94 240 GLY A O 1
ATOM 1855 N N . ASN A 1 241 ? 7.576 2.449 -3.147 1.00 92.44 241 ASN A N 1
ATOM 1856 C CA . ASN A 1 241 ? 6.118 2.397 -3.090 1.00 92.44 241 ASN A CA 1
ATOM 1857 C C . ASN A 1 241 ? 5.586 1.116 -2.422 1.00 92.44 241 ASN A C 1
ATOM 1859 O O . ASN A 1 241 ? 4.593 1.195 -1.699 1.00 92.44 241 ASN A O 1
ATOM 1863 N N . TYR A 1 242 ? 6.249 -0.040 -2.564 1.00 89.38 242 TYR A N 1
ATOM 1864 C CA . TYR A 1 242 ? 5.876 -1.236 -1.794 1.00 89.38 242 TYR A CA 1
ATOM 1865 C C . TYR A 1 242 ? 5.996 -0.995 -0.293 1.00 89.38 242 TYR A C 1
ATOM 1867 O O . TYR A 1 242 ? 5.037 -1.221 0.447 1.00 89.38 242 TYR A O 1
ATOM 1875 N N . ILE A 1 243 ? 7.154 -0.500 0.155 1.00 91.75 243 ILE A N 1
ATOM 1876 C CA . ILE A 1 243 ? 7.389 -0.171 1.564 1.00 91.75 243 ILE A CA 1
ATOM 1877 C C . ILE A 1 243 ? 6.327 0.818 2.039 1.00 91.75 243 ILE A C 1
ATOM 1879 O O . ILE A 1 243 ? 5.728 0.613 3.095 1.00 91.75 243 ILE A O 1
ATOM 1883 N N . ALA A 1 244 ? 6.046 1.856 1.247 1.00 95.50 244 ALA A N 1
ATOM 1884 C CA . ALA A 1 244 ? 5.053 2.850 1.612 1.00 95.50 244 ALA A CA 1
ATOM 1885 C C . ALA A 1 244 ? 3.651 2.251 1.770 1.00 95.50 244 ALA A C 1
ATOM 1887 O O . ALA A 1 244 ? 3.010 2.471 2.797 1.00 95.50 244 ALA A O 1
ATOM 1888 N N . SER A 1 245 ? 3.207 1.445 0.805 1.00 93.50 245 SER A N 1
ATOM 1889 C CA . SER A 1 245 ? 1.911 0.770 0.852 1.00 93.50 245 SER A CA 1
ATOM 1890 C C . SER A 1 245 ? 1.790 -0.147 2.075 1.00 93.50 245 SER A C 1
ATOM 1892 O O . SER A 1 245 ? 0.846 -0.012 2.860 1.00 93.50 245 SER A O 1
ATOM 1894 N N . TYR A 1 246 ? 2.773 -1.026 2.310 1.00 91.75 246 TYR A N 1
ATOM 1895 C CA . TYR A 1 246 ? 2.764 -1.926 3.467 1.00 91.75 246 TYR A CA 1
ATOM 1896 C C . TYR A 1 246 ? 2.758 -1.171 4.791 1.00 91.75 246 TYR A C 1
ATOM 1898 O O . TYR A 1 246 ? 1.982 -1.509 5.685 1.00 91.75 246 TYR A O 1
ATOM 1906 N N . MET A 1 247 ? 3.568 -0.122 4.924 1.00 95.62 247 MET A N 1
ATOM 1907 C CA . MET A 1 247 ? 3.564 0.699 6.131 1.00 95.62 247 MET A CA 1
ATOM 1908 C C . MET A 1 247 ? 2.219 1.402 6.328 1.00 95.62 247 MET A C 1
ATOM 1910 O O . MET A 1 247 ? 1.694 1.373 7.437 1.00 95.62 247 MET A O 1
ATOM 1914 N N . MET A 1 248 ? 1.604 1.963 5.281 1.00 95.38 248 MET A N 1
ATOM 1915 C CA . MET A 1 248 ? 0.260 2.545 5.393 1.00 95.38 248 MET A CA 1
ATOM 1916 C C . MET A 1 248 ? -0.751 1.522 5.921 1.00 95.38 248 MET A C 1
ATOM 1918 O O . MET A 1 248 ? -1.504 1.843 6.835 1.00 95.38 248 MET A O 1
ATOM 1922 N N . MET A 1 249 ? -0.725 0.283 5.422 1.00 92.94 249 MET A N 1
ATOM 1923 C CA . MET A 1 249 ? -1.606 -0.793 5.890 1.00 92.94 249 MET A CA 1
ATOM 1924 C C . MET A 1 249 ? -1.341 -1.193 7.345 1.00 92.94 249 MET A C 1
ATOM 1926 O O . MET A 1 249 ? -2.262 -1.215 8.164 1.00 92.94 249 MET A O 1
ATOM 1930 N N . PHE A 1 250 ? -0.088 -1.498 7.692 1.00 93.12 250 PHE A N 1
ATOM 1931 C CA . PHE A 1 250 ? 0.266 -2.001 9.021 1.00 93.12 250 PHE A CA 1
ATOM 1932 C C . PHE A 1 250 ? 0.165 -0.937 10.117 1.00 93.12 250 PHE A C 1
ATOM 1934 O O . PHE A 1 250 ? 0.010 -1.287 11.287 1.00 93.12 250 PHE A O 1
ATOM 1941 N N . MET A 1 251 ? 0.224 0.352 9.771 1.00 96.12 251 MET A N 1
ATOM 1942 C CA . MET A 1 251 ? 0.091 1.443 10.739 1.00 96.12 251 MET A CA 1
ATOM 1943 C C . MET A 1 251 ? -1.358 1.751 11.128 1.00 96.12 251 MET A C 1
ATOM 1945 O O . MET A 1 251 ? -1.578 2.367 12.171 1.00 96.12 251 MET A O 1
ATOM 1949 N N . VAL A 1 252 ? -2.355 1.301 10.358 1.00 94.94 252 VAL A N 1
ATOM 1950 C CA . VAL A 1 252 ? -3.777 1.593 10.615 1.00 94.94 252 VAL A CA 1
ATOM 1951 C C . VAL A 1 252 ? -4.235 1.210 12.036 1.00 94.94 252 VAL A C 1
ATOM 1953 O O . VAL A 1 252 ? -4.829 2.065 12.699 1.00 94.94 252 VAL A O 1
ATOM 1956 N N . PRO A 1 253 ? -3.934 0.010 12.580 1.00 95.69 253 PRO A N 1
ATOM 1957 C CA . PRO A 1 253 ? -4.251 -0.331 13.973 1.00 95.69 253 PRO A CA 1
ATOM 1958 C C . PRO A 1 253 ? -3.641 0.634 14.985 1.00 95.69 253 PRO A C 1
ATOM 1960 O O . PRO A 1 253 ? -4.290 1.037 15.946 1.00 95.69 253 PRO A O 1
ATOM 1963 N N . PHE A 1 254 ? -2.389 1.029 14.773 1.00 96.50 254 PHE A N 1
ATOM 1964 C CA . PHE A 1 254 ? -1.657 1.867 15.714 1.00 96.50 254 PHE A CA 1
ATOM 1965 C C . PHE A 1 254 ? -2.105 3.328 15.654 1.00 96.50 254 PHE A C 1
ATOM 1967 O O . PHE A 1 254 ? -2.184 3.980 16.692 1.00 96.50 254 PHE A O 1
ATOM 1974 N N . ILE A 1 255 ? -2.472 3.827 14.474 1.00 95.25 255 ILE A N 1
ATOM 1975 C CA . ILE A 1 255 ? -3.104 5.142 14.314 1.00 95.25 255 ILE A CA 1
ATOM 1976 C C . ILE A 1 255 ? -4.488 5.173 14.945 1.00 95.25 255 ILE A C 1
ATOM 1978 O O . ILE A 1 255 ? -4.857 6.156 15.579 1.00 95.25 255 ILE A O 1
ATOM 1982 N N . PHE A 1 256 ? -5.237 4.079 14.858 1.00 95.00 256 PHE A N 1
ATOM 1983 C CA . PHE A 1 256 ? -6.503 3.959 15.572 1.00 95.00 256 PHE A CA 1
ATOM 1984 C C . PHE A 1 256 ? -6.335 3.963 17.089 1.00 95.00 256 PHE A C 1
ATOM 1986 O O . PHE A 1 256 ? -7.142 4.557 17.801 1.00 95.00 256 PHE A O 1
ATOM 1993 N N . LEU A 1 257 ? -5.227 3.405 17.577 1.00 94.88 257 LEU A N 1
ATOM 1994 C CA . LEU A 1 257 ? -4.763 3.554 18.959 1.00 94.88 257 LEU A CA 1
ATOM 1995 C C . LEU A 1 257 ? -4.032 4.883 19.223 1.00 94.88 257 LEU A C 1
ATOM 1997 O O . LEU A 1 257 ? -3.420 5.036 20.281 1.00 94.88 257 LEU A O 1
ATOM 2001 N N . ARG A 1 258 ? -4.071 5.820 18.266 1.00 93.81 258 ARG A N 1
ATOM 2002 C CA . ARG A 1 258 ? -3.524 7.183 18.328 1.00 93.81 258 ARG A CA 1
ATOM 2003 C C . ARG A 1 258 ? -2.036 7.270 18.644 1.00 93.81 258 ARG A C 1
ATOM 2005 O O . ARG A 1 258 ? -1.559 8.245 19.221 1.00 93.81 258 ARG A O 1
ATOM 2012 N N . LYS A 1 259 ? -1.267 6.258 18.242 1.00 95.19 259 LYS A N 1
ATOM 2013 C CA . LYS A 1 259 ? 0.175 6.221 18.484 1.00 95.19 259 LYS A CA 1
ATOM 2014 C C . LYS A 1 259 ? 0.905 7.230 17.592 1.00 95.19 259 LYS A C 1
ATOM 2016 O O . LYS A 1 259 ? 0.918 7.092 16.370 1.00 95.19 259 LYS A O 1
ATOM 2021 N N . ARG A 1 260 ? 1.592 8.197 18.215 1.00 93.25 260 ARG A N 1
ATOM 2022 C CA . ARG A 1 260 ? 2.376 9.251 17.537 1.00 93.25 260 ARG A CA 1
ATOM 2023 C C . ARG A 1 260 ? 3.390 8.696 16.536 1.00 93.25 260 ARG A C 1
ATOM 2025 O O . ARG A 1 260 ? 3.492 9.205 15.425 1.00 93.25 260 ARG A O 1
ATOM 2032 N N . TRP A 1 261 ? 4.098 7.625 16.895 1.00 95.31 261 TRP A N 1
ATOM 2033 C CA . TRP A 1 261 ? 5.078 6.996 16.003 1.00 95.31 261 TRP A CA 1
ATOM 2034 C C . TRP A 1 261 ? 4.433 6.433 14.727 1.00 95.31 261 TRP A C 1
ATOM 2036 O O . TRP A 1 261 ? 5.013 6.550 13.650 1.00 95.31 261 TRP A O 1
ATOM 2046 N N . ALA A 1 262 ? 3.216 5.892 14.818 1.00 96.56 262 ALA A N 1
ATOM 2047 C CA . ALA A 1 262 ? 2.495 5.354 13.670 1.00 96.56 262 ALA A CA 1
ATOM 2048 C C . ALA A 1 262 ? 1.967 6.473 12.764 1.00 96.56 262 ALA A C 1
ATOM 2050 O O . ALA A 1 262 ? 2.097 6.390 11.545 1.00 96.56 262 ALA A O 1
ATOM 2051 N N . TYR A 1 263 ? 1.457 7.559 13.354 1.00 96.81 263 TYR A N 1
ATOM 2052 C CA . TYR A 1 263 ? 1.078 8.765 12.613 1.00 96.81 263 TYR A CA 1
ATOM 2053 C C . TYR A 1 263 ? 2.271 9.368 11.854 1.00 96.81 263 TYR A C 1
ATOM 2055 O O . TYR A 1 263 ? 2.176 9.617 10.653 1.00 96.81 263 TYR A O 1
ATOM 2063 N N . ASN A 1 264 ? 3.418 9.526 12.524 1.00 96.69 264 ASN A N 1
ATOM 2064 C CA . ASN A 1 264 ? 4.646 10.015 11.893 1.00 96.69 264 ASN A CA 1
ATOM 2065 C C . ASN A 1 264 ? 5.132 9.070 10.789 1.00 96.69 264 ASN A C 1
ATOM 2067 O O . ASN A 1 264 ? 5.573 9.530 9.741 1.00 96.69 264 ASN A O 1
ATOM 2071 N N . THR A 1 265 ? 5.010 7.757 10.998 1.00 97.69 265 THR 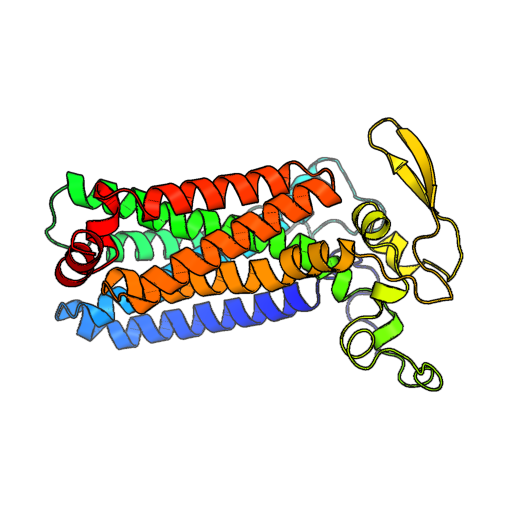A N 1
ATOM 2072 C CA . THR A 1 265 ? 5.338 6.762 9.971 1.00 97.69 265 THR A CA 1
ATOM 2073 C C . THR A 1 265 ? 4.458 6.958 8.742 1.00 97.69 265 THR A C 1
ATOM 2075 O O . THR A 1 265 ? 5.002 7.061 7.646 1.00 97.69 265 THR A O 1
ATOM 2078 N N . ILE A 1 266 ? 3.133 7.099 8.904 1.00 96.94 266 ILE A N 1
ATOM 2079 C CA . ILE A 1 266 ? 2.229 7.365 7.776 1.00 96.94 266 ILE A CA 1
ATOM 2080 C C . ILE A 1 266 ? 2.578 8.671 7.062 1.00 96.94 266 ILE A C 1
ATOM 2082 O O . ILE A 1 266 ? 2.623 8.670 5.835 1.00 96.94 266 ILE A O 1
ATOM 2086 N N . LEU A 1 267 ? 2.867 9.761 7.778 1.00 97.81 267 LEU A N 1
ATOM 2087 C CA . LEU A 1 267 ? 3.302 11.010 7.142 1.00 97.81 267 LEU A CA 1
ATOM 2088 C C . LEU A 1 267 ? 4.546 10.790 6.274 1.00 97.81 267 LEU A C 1
ATOM 2090 O O . LEU A 1 267 ? 4.540 11.140 5.094 1.00 97.81 267 LEU A O 1
ATOM 2094 N N . THR A 1 268 ? 5.577 10.156 6.834 1.00 98.00 268 THR A N 1
ATOM 2095 C CA . THR A 1 268 ? 6.837 9.883 6.133 1.00 98.00 268 THR A CA 1
ATOM 2096 C C . THR A 1 268 ? 6.614 9.034 4.889 1.00 98.00 268 THR A C 1
ATOM 2098 O O . THR A 1 268 ? 7.096 9.386 3.814 1.00 98.00 268 THR A O 1
ATOM 2101 N N . VAL A 1 269 ? 5.854 7.941 4.993 1.00 97.69 269 VAL A N 1
ATOM 2102 C CA . VAL A 1 269 ? 5.638 7.062 3.835 1.00 97.69 269 VAL A CA 1
ATOM 2103 C C . VAL A 1 269 ? 4.686 7.656 2.802 1.00 97.69 269 VAL A C 1
ATOM 2105 O O . VAL A 1 269 ? 4.801 7.346 1.620 1.00 97.69 269 VAL A O 1
ATOM 2108 N N . THR A 1 270 ? 3.792 8.559 3.211 1.00 97.94 270 THR A N 1
ATOM 2109 C CA . THR A 1 270 ? 2.961 9.332 2.280 1.00 97.94 270 THR A CA 1
ATOM 2110 C C . THR A 1 270 ? 3.820 10.302 1.471 1.00 97.94 270 THR A C 1
ATOM 2112 O O . THR A 1 270 ? 3.669 10.378 0.253 1.00 97.94 270 THR A O 1
ATOM 2115 N N . VAL A 1 271 ? 4.776 10.987 2.112 1.00 98.00 271 VAL A N 1
ATOM 2116 C CA . VAL A 1 271 ? 5.751 11.845 1.418 1.00 98.00 271 VAL A CA 1
ATOM 2117 C C . VAL A 1 271 ? 6.638 11.020 0.487 1.00 98.00 271 VAL A C 1
ATOM 2119 O O . VAL A 1 271 ? 6.781 11.392 -0.673 1.00 98.00 271 VAL A O 1
ATOM 2122 N N . LEU A 1 272 ? 7.180 9.891 0.957 1.00 96.25 272 LEU A N 1
ATOM 2123 C CA . LEU A 1 272 ? 7.980 8.977 0.134 1.00 96.25 272 LEU A CA 1
ATOM 2124 C C . LEU A 1 272 ? 7.210 8.522 -1.109 1.00 96.25 272 LEU A C 1
ATOM 2126 O O . LEU A 1 272 ? 7.732 8.576 -2.216 1.00 96.25 272 LEU A O 1
ATOM 2130 N N . SER A 1 273 ? 5.963 8.087 -0.936 1.00 97.06 273 SER A N 1
ATOM 2131 C CA . SER A 1 273 ? 5.139 7.640 -2.055 1.00 97.06 273 SER A CA 1
ATOM 2132 C C . SER A 1 273 ? 4.825 8.774 -3.033 1.00 97.06 273 SER A C 1
ATOM 2134 O O . SER A 1 273 ? 4.867 8.575 -4.248 1.00 97.06 273 SER A O 1
ATOM 2136 N N . MET A 1 274 ? 4.530 9.970 -2.519 1.00 97.44 274 MET A N 1
ATOM 2137 C CA . MET A 1 274 ? 4.287 11.156 -3.334 1.00 97.44 274 MET A CA 1
ATOM 2138 C C . MET A 1 274 ? 5.513 11.494 -4.191 1.00 97.44 274 MET A C 1
ATOM 2140 O O . MET A 1 274 ? 5.381 11.670 -5.402 1.00 97.44 274 MET A O 1
ATOM 2144 N N . THR A 1 275 ? 6.703 11.560 -3.585 1.00 95.25 275 THR A N 1
ATOM 2145 C CA . THR A 1 275 ? 7.944 11.893 -4.298 1.00 95.25 275 THR A CA 1
ATOM 2146 C C . THR A 1 275 ? 8.323 10.804 -5.292 1.00 95.25 275 THR A C 1
ATOM 2148 O O . THR A 1 275 ? 8.587 11.118 -6.450 1.00 95.25 275 THR A O 1
ATOM 2151 N N . ALA A 1 276 ? 8.264 9.533 -4.887 1.00 92.88 276 ALA A N 1
ATOM 2152 C CA . ALA A 1 276 ? 8.506 8.396 -5.766 1.00 92.88 276 ALA A CA 1
ATOM 2153 C C . ALA A 1 276 ? 7.562 8.409 -6.974 1.00 92.88 276 ALA A C 1
ATOM 2155 O O . ALA A 1 276 ? 8.002 8.215 -8.110 1.00 92.88 276 ALA A O 1
ATOM 2156 N N . SER A 1 277 ? 6.274 8.679 -6.748 1.00 93.62 277 SER A N 1
ATOM 2157 C CA . SER A 1 277 ? 5.272 8.643 -7.810 1.00 93.62 277 SER A CA 1
ATOM 2158 C C . SER A 1 277 ? 5.422 9.799 -8.795 1.00 93.62 277 SER A C 1
ATOM 2160 O O . SER A 1 277 ? 5.466 9.558 -9.998 1.00 93.62 277 SER A O 1
ATOM 2162 N N . TYR A 1 278 ? 5.591 11.039 -8.323 1.00 94.31 278 TYR A N 1
ATOM 2163 C CA . TYR A 1 278 ? 5.819 12.171 -9.227 1.00 94.31 278 TYR A CA 1
ATOM 2164 C C . TYR A 1 278 ? 7.146 12.072 -9.978 1.00 94.31 278 TYR A C 1
ATOM 2166 O O . TYR A 1 278 ? 7.196 12.389 -11.164 1.00 94.31 278 TYR A O 1
ATOM 2174 N N . TRP A 1 279 ? 8.207 11.594 -9.326 1.00 89.75 279 TRP A N 1
ATOM 2175 C CA . TRP A 1 279 ? 9.488 11.388 -9.994 1.00 89.75 279 TRP A CA 1
ATOM 2176 C C . TRP A 1 279 ? 9.361 10.363 -11.131 1.00 89.75 279 TRP A C 1
ATOM 2178 O O . TRP A 1 279 ? 9.823 10.608 -12.243 1.00 89.75 279 TRP A O 1
ATOM 2188 N N . ASN A 1 280 ? 8.646 9.256 -10.905 1.00 85.31 280 ASN A N 1
ATOM 2189 C CA . ASN A 1 280 ? 8.341 8.300 -11.973 1.00 85.31 280 ASN A CA 1
ATOM 2190 C C . ASN A 1 280 ? 7.412 8.875 -13.039 1.00 85.31 280 ASN A C 1
ATOM 2192 O O . ASN A 1 280 ? 7.577 8.535 -14.202 1.00 85.31 280 ASN A O 1
ATOM 2196 N N . ALA A 1 281 ? 6.466 9.746 -12.689 1.00 86.44 281 ALA A N 1
ATOM 2197 C CA . ALA A 1 281 ? 5.622 10.406 -13.680 1.00 86.44 281 ALA A CA 1
ATOM 2198 C C . ALA A 1 281 ? 6.448 11.266 -14.648 1.00 86.44 281 ALA A C 1
ATOM 2200 O O . ALA A 1 281 ? 6.204 11.222 -15.851 1.00 86.44 281 ALA A O 1
ATOM 2201 N N . ILE A 1 282 ? 7.446 11.996 -14.135 1.00 84.50 282 ILE A N 1
ATOM 2202 C CA . ILE A 1 282 ? 8.368 12.808 -14.944 1.00 84.50 282 ILE A CA 1
ATOM 2203 C C . ILE A 1 282 ? 9.226 11.913 -15.836 1.00 84.50 282 ILE A C 1
ATOM 2205 O O . ILE A 1 282 ? 9.310 12.156 -17.035 1.00 84.50 282 ILE A O 1
ATOM 2209 N N . VAL A 1 283 ? 9.832 10.868 -15.264 1.00 77.94 283 VAL A N 1
ATOM 2210 C CA . VAL A 1 283 ? 10.714 9.964 -16.016 1.00 77.94 283 VAL A CA 1
ATOM 2211 C C . VAL A 1 283 ? 9.936 9.177 -17.069 1.00 77.94 283 VAL A C 1
ATOM 2213 O O . VAL A 1 283 ? 10.397 9.055 -18.190 1.00 77.94 283 VAL A O 1
ATOM 2216 N N . ARG A 1 284 ? 8.748 8.665 -16.741 1.00 73.94 284 ARG A N 1
ATOM 2217 C CA . ARG A 1 284 ? 7.982 7.757 -17.612 1.00 73.94 284 ARG A CA 1
ATOM 2218 C C . ARG A 1 284 ? 6.985 8.460 -18.530 1.00 73.94 284 ARG A C 1
ATOM 2220 O O . ARG A 1 284 ? 6.381 7.805 -19.371 1.00 73.94 284 ARG A O 1
ATOM 2227 N N . GLY A 1 285 ? 6.697 9.742 -18.300 1.00 71.00 285 GLY A N 1
ATOM 2228 C CA . GLY A 1 285 ? 5.599 10.439 -18.978 1.00 71.00 285 GLY A CA 1
ATOM 2229 C C . GLY A 1 285 ? 4.228 9.773 -18.768 1.00 71.00 285 GLY A C 1
ATOM 2230 O O . GLY A 1 285 ? 3.372 9.827 -19.651 1.00 71.00 285 GLY A O 1
ATOM 2231 N N . SER A 1 286 ? 4.014 9.099 -17.629 1.00 74.56 286 SER A N 1
ATOM 2232 C CA . SER A 1 286 ? 2.811 8.289 -17.382 1.00 74.56 286 SER A CA 1
ATOM 2233 C C . SER A 1 286 ? 1.822 8.974 -16.437 1.00 74.56 286 SER A C 1
ATOM 2235 O O . SER A 1 286 ? 2.149 9.315 -15.299 1.00 74.56 286 SER A O 1
ATOM 2237 N N . PHE A 1 287 ? 0.576 9.127 -16.897 1.00 79.88 287 PHE A N 1
ATOM 2238 C CA . PHE A 1 287 ? -0.500 9.775 -16.140 1.00 79.88 287 PHE A CA 1
ATOM 2239 C C . PHE A 1 287 ? -0.931 8.986 -14.894 1.00 79.88 287 PHE A C 1
ATOM 2241 O O . PHE A 1 287 ? -1.285 9.582 -13.883 1.00 79.88 287 PHE A O 1
ATOM 2248 N N . GLU A 1 288 ? -0.842 7.656 -14.917 1.00 81.12 288 GLU A N 1
ATOM 2249 C CA . GLU A 1 288 ? -1.127 6.806 -13.750 1.00 81.12 288 GLU A CA 1
ATOM 2250 C C . GLU A 1 288 ? -0.264 7.192 -12.535 1.00 81.12 288 GLU A C 1
ATOM 2252 O O . GLU A 1 288 ? -0.736 7.290 -11.401 1.00 81.12 288 GLU A O 1
ATOM 2257 N N . TRP A 1 289 ? 1.004 7.512 -12.782 1.00 86.44 289 TRP A N 1
ATOM 2258 C CA . TRP A 1 289 ? 1.946 7.916 -11.745 1.00 86.44 289 TRP A CA 1
ATOM 2259 C C . TRP A 1 289 ? 1.651 9.326 -11.218 1.00 86.44 289 TRP A C 1
ATOM 2261 O O . TRP A 1 289 ? 1.859 9.594 -10.032 1.00 86.44 289 TRP A O 1
ATOM 2271 N N . VAL A 1 290 ? 1.082 10.202 -12.058 1.00 90.88 290 VAL A N 1
ATOM 2272 C CA . VAL A 1 290 ? 0.523 11.493 -11.619 1.00 90.88 290 VAL A CA 1
ATOM 2273 C C . VAL A 1 290 ? -0.654 11.262 -10.676 1.00 90.88 290 VAL A C 1
ATOM 2275 O O . VAL A 1 290 ? -0.727 11.922 -9.640 1.00 90.88 290 VAL A O 1
ATOM 2278 N N . ILE A 1 291 ? -1.544 10.310 -10.985 1.00 92.56 291 ILE A N 1
ATOM 2279 C CA . ILE A 1 291 ? -2.668 9.952 -10.107 1.00 92.56 291 ILE A CA 1
ATOM 2280 C C . ILE A 1 291 ? -2.136 9.471 -8.756 1.00 92.56 291 ILE A C 1
ATOM 2282 O O . ILE A 1 291 ? -2.530 10.020 -7.728 1.00 92.56 291 ILE A O 1
ATOM 2286 N N . GLY A 1 292 ? -1.189 8.527 -8.743 1.00 92.12 292 GLY A N 1
ATOM 2287 C CA . GLY A 1 292 ? -0.578 8.038 -7.503 1.00 92.12 292 GLY A CA 1
ATOM 2288 C C . GLY A 1 292 ? 0.066 9.152 -6.668 1.00 92.12 292 GLY A C 1
ATOM 2289 O O . GLY A 1 292 ? -0.214 9.271 -5.476 1.00 92.12 292 GLY A O 1
ATOM 2290 N N . GLY A 1 293 ? 0.855 10.031 -7.297 1.00 96.31 293 GLY A N 1
ATOM 2291 C CA . GLY A 1 293 ? 1.468 11.180 -6.620 1.00 96.31 293 GLY A CA 1
ATOM 2292 C C . GLY A 1 293 ? 0.439 12.168 -6.064 1.00 96.31 293 GLY A C 1
ATOM 2293 O O . GLY A 1 293 ? 0.561 12.623 -4.925 1.00 96.31 293 GLY A O 1
ATOM 2294 N N . THR A 1 294 ? -0.615 12.451 -6.831 1.00 97.81 294 THR A N 1
ATOM 2295 C CA . THR A 1 294 ? -1.706 13.357 -6.435 1.00 97.81 294 THR A CA 1
ATOM 2296 C C . THR A 1 294 ? -2.523 12.787 -5.283 1.00 97.81 294 THR A C 1
ATOM 2298 O O . THR A 1 294 ? -2.862 13.509 -4.349 1.00 97.81 294 THR A O 1
ATOM 2301 N N . MET A 1 295 ? -2.816 11.488 -5.313 1.00 97.50 295 MET A N 1
ATOM 2302 C CA . MET A 1 295 ? -3.537 10.800 -4.246 1.00 97.50 295 MET A CA 1
ATOM 2303 C C . MET A 1 295 ? -2.733 10.790 -2.943 1.00 97.50 295 MET A C 1
ATOM 2305 O O . MET A 1 295 ? -3.284 11.118 -1.891 1.00 97.50 295 MET A O 1
ATOM 2309 N N . SER A 1 296 ? -1.426 10.518 -3.009 1.00 97.94 296 SER A N 1
ATOM 2310 C CA . SER A 1 296 ? -0.532 10.616 -1.849 1.00 97.94 296 SER A CA 1
ATOM 2311 C C . SER A 1 296 ? -0.441 12.051 -1.315 1.00 97.94 296 SER A C 1
ATOM 2313 O O . SER A 1 296 ? -0.545 12.258 -0.108 1.00 97.94 296 SER A O 1
ATOM 2315 N N . LEU A 1 297 ? -0.354 13.066 -2.183 1.00 98.19 297 LEU A N 1
ATOM 2316 C CA . LEU A 1 297 ? -0.420 14.473 -1.765 1.00 98.19 297 LEU A CA 1
ATOM 2317 C C . LEU A 1 297 ? -1.757 14.810 -1.082 1.00 98.19 297 LEU A C 1
ATOM 2319 O O . LEU A 1 297 ? -1.775 15.455 -0.035 1.00 98.19 297 LEU A O 1
ATOM 2323 N N . GLY A 1 298 ? -2.879 14.361 -1.647 1.00 97.62 298 GLY A N 1
ATOM 2324 C CA . GLY A 1 298 ? -4.208 14.561 -1.069 1.00 97.62 298 GLY A CA 1
ATOM 2325 C C . GLY A 1 298 ? -4.337 13.930 0.317 1.00 97.62 298 GLY A C 1
ATOM 2326 O O . GLY A 1 298 ? -4.834 14.571 1.246 1.00 97.62 298 GLY A O 1
ATOM 2327 N N . LEU A 1 299 ? -3.818 12.710 0.490 1.00 98.06 299 LEU A N 1
ATOM 2328 C CA . LEU A 1 299 ? -3.749 12.064 1.798 1.00 98.06 299 LEU A CA 1
ATOM 2329 C C . LEU A 1 299 ? -2.866 12.855 2.766 1.00 98.06 299 LEU A C 1
ATOM 2331 O O . LEU A 1 299 ? -3.289 13.083 3.895 1.00 98.06 299 LEU A O 1
ATOM 2335 N N . LEU A 1 300 ? -1.691 13.327 2.338 1.00 97.81 300 LEU A N 1
ATOM 2336 C CA . LEU A 1 300 ? -0.813 14.150 3.173 1.00 97.81 300 LEU A CA 1
ATOM 2337 C C . LEU A 1 300 ? -1.545 15.391 3.693 1.00 97.81 300 LEU A C 1
ATOM 2339 O O . LEU A 1 300 ? -1.504 15.675 4.888 1.00 97.81 300 LEU A O 1
ATOM 2343 N N . VAL A 1 301 ? -2.273 16.088 2.818 1.00 96.88 301 VAL A N 1
ATOM 2344 C CA . VAL A 1 301 ? -3.107 17.228 3.213 1.00 96.88 301 VAL A CA 1
ATOM 2345 C C . VAL A 1 301 ? -4.141 16.794 4.250 1.00 96.88 301 VAL A C 1
ATOM 2347 O O . VAL A 1 301 ? -4.225 17.405 5.312 1.00 96.88 301 VAL A O 1
ATOM 2350 N N . PHE A 1 302 ? -4.887 15.715 4.006 1.00 95.31 302 PHE A N 1
ATOM 2351 C CA . PHE A 1 302 ? -5.896 15.231 4.951 1.00 95.31 302 PHE A CA 1
ATOM 2352 C C . PHE A 1 302 ? -5.318 14.846 6.316 1.00 95.31 302 PHE A C 1
ATOM 2354 O O . PHE A 1 302 ? -5.935 15.156 7.333 1.00 95.31 302 PHE A O 1
ATOM 2361 N N . LEU A 1 303 ? -4.131 14.238 6.363 1.00 95.44 303 LEU A N 1
ATOM 2362 C CA . LEU A 1 303 ? -3.444 13.899 7.613 1.00 95.44 303 LEU A CA 1
ATOM 2363 C C . LEU A 1 303 ? -3.086 15.150 8.433 1.00 95.44 303 LEU A C 1
ATOM 2365 O O . LEU A 1 303 ? -3.109 15.105 9.662 1.00 95.44 303 LEU A O 1
ATOM 2369 N N . LEU A 1 304 ? -2.796 16.269 7.762 1.00 94.88 304 LEU A N 1
ATOM 2370 C CA . LEU A 1 304 ? -2.404 17.530 8.393 1.00 94.88 304 LEU A CA 1
ATOM 2371 C C . LEU A 1 304 ? -3.594 18.415 8.801 1.00 94.88 304 LEU A C 1
ATOM 2373 O O . LEU A 1 304 ? -3.438 19.260 9.685 1.00 94.88 304 LEU A O 1
ATOM 2377 N N . ILE A 1 305 ? -4.785 18.232 8.215 1.00 94.06 305 ILE A N 1
ATOM 2378 C CA . ILE A 1 305 ? -5.963 19.035 8.575 1.00 94.06 305 ILE A CA 1
ATOM 2379 C C . ILE A 1 305 ? -6.392 18.714 10.023 1.00 94.06 305 ILE A C 1
ATOM 2381 O O . ILE A 1 305 ? -6.692 17.556 10.337 1.00 94.06 305 ILE A O 1
ATOM 2385 N N . PRO A 1 306 ? -6.546 19.726 10.906 1.00 91.50 306 PRO A N 1
ATOM 2386 C CA . PRO A 1 306 ? -6.895 19.517 12.316 1.00 91.50 306 PRO A CA 1
ATOM 2387 C C . PRO A 1 306 ? -8.169 18.694 12.547 1.00 91.50 306 PRO A C 1
ATOM 2389 O O . PRO A 1 306 ? -8.232 17.901 13.488 1.00 91.50 306 PRO A O 1
ATOM 2392 N N . VAL A 1 307 ? -9.168 18.841 11.665 1.00 92.62 307 VAL A N 1
ATOM 2393 C CA . VAL A 1 307 ? -10.440 18.105 11.748 1.00 92.62 307 VAL A CA 1
ATOM 2394 C C . VAL A 1 307 ? -10.245 16.591 11.680 1.00 92.62 307 VAL A C 1
ATOM 2396 O O . VAL A 1 307 ? -11.005 15.868 12.317 1.00 92.62 307 VAL A O 1
ATOM 2399 N N . PHE A 1 308 ? -9.228 16.117 10.955 1.00 93.62 308 PHE A N 1
ATOM 2400 C CA . PHE A 1 308 ? -8.904 14.699 10.835 1.00 93.62 308 PHE A CA 1
ATOM 2401 C C . PHE A 1 308 ? -7.816 14.287 11.821 1.00 93.62 308 PHE A C 1
ATOM 2403 O O . PHE A 1 308 ? -7.942 13.234 12.442 1.00 93.62 308 PHE A O 1
ATOM 2410 N N . LYS A 1 309 ? -6.804 15.139 12.043 1.00 91.31 309 LYS A N 1
ATOM 2411 C CA . LYS A 1 309 ? -5.672 14.875 12.946 1.00 91.31 309 LYS A CA 1
ATOM 2412 C C . LYS A 1 309 ? -6.104 14.425 14.348 1.00 91.31 309 LYS A C 1
ATOM 2414 O O . LYS A 1 309 ? -5.502 13.510 14.902 1.00 91.31 309 LYS A O 1
ATOM 2419 N N . GLN A 1 310 ? -7.195 14.983 14.886 1.00 89.62 310 GLN A N 1
ATOM 2420 C CA . GLN A 1 310 ? -7.769 14.589 16.188 1.00 89.62 310 GLN A CA 1
ATOM 2421 C C . GLN A 1 310 ? -8.194 13.107 16.293 1.00 89.62 310 GLN A C 1
ATOM 2423 O O . GLN A 1 310 ? -8.412 12.600 17.394 1.00 89.62 310 GLN A O 1
ATOM 2428 N N . PHE A 1 311 ? -8.350 12.411 15.164 1.00 91.25 311 PHE A N 1
ATOM 2429 C CA . PHE A 1 311 ? -8.688 10.987 15.106 1.00 91.25 311 PHE A CA 1
ATOM 2430 C C . PHE A 1 311 ? -7.472 10.082 14.869 1.00 91.25 311 PHE A C 1
ATOM 2432 O O . PHE A 1 311 ? -7.640 8.862 14.863 1.00 91.25 311 PHE A O 1
ATOM 2439 N N . LEU A 1 312 ? -6.284 10.659 14.661 1.00 92.62 312 LEU A N 1
ATOM 2440 C CA . LEU A 1 312 ? -5.077 9.947 14.226 1.00 92.62 312 LEU A CA 1
ATOM 2441 C C . LEU A 1 312 ? -3.953 9.942 15.267 1.00 92.62 312 LEU A C 1
ATOM 2443 O O . LEU A 1 312 ? -3.134 9.028 15.286 1.00 92.62 312 LEU A O 1
ATOM 2447 N N . VAL A 1 313 ? -3.891 10.966 16.117 1.00 91.56 313 VAL A N 1
ATOM 2448 C CA . VAL A 1 313 ? -2.863 11.121 17.154 1.00 91.56 313 VAL A CA 1
ATOM 2449 C C . VAL A 1 313 ? -3.481 11.727 18.406 1.00 91.56 313 VAL A C 1
ATOM 2451 O O . VAL A 1 313 ? -4.507 12.412 18.329 1.00 91.56 313 VAL A O 1
ATOM 2454 N N . ASP A 1 314 ? -2.891 11.453 19.568 1.00 76.19 314 ASP A N 1
ATOM 2455 C CA . ASP A 1 314 ? -3.445 11.931 20.825 1.00 76.19 314 ASP A CA 1
ATOM 2456 C C . ASP A 1 314 ? -3.369 13.466 20.965 1.00 76.19 314 ASP A C 1
ATOM 2458 O O . ASP A 1 314 ? -2.399 14.099 20.539 1.00 76.19 314 ASP A O 1
ATOM 2462 N N . PRO A 1 315 ? -4.382 14.106 21.586 1.00 61.28 315 PRO A N 1
ATOM 2463 C CA . PRO A 1 315 ? -4.455 15.566 21.677 1.00 61.28 315 PRO A CA 1
ATOM 2464 C C . PRO A 1 315 ? -3.350 16.203 22.528 1.00 61.28 315 PRO A C 1
ATOM 2466 O O . PRO A 1 315 ? -3.081 17.392 22.369 1.00 61.28 315 PRO A O 1
ATOM 2469 N N . VAL A 1 316 ? -2.737 15.443 23.444 1.00 59.38 316 VAL A N 1
ATOM 2470 C CA . VAL A 1 316 ? -1.615 15.919 24.275 1.00 59.38 316 VAL A CA 1
ATOM 2471 C C . VAL A 1 316 ? -0.385 16.160 23.395 1.00 59.38 316 VAL A C 1
ATOM 2473 O O . VAL A 1 316 ? 0.212 17.229 23.467 1.00 59.38 316 VAL A O 1
ATOM 2476 N N . ASP A 1 317 ? -0.114 15.251 22.458 1.00 51.59 317 ASP A N 1
ATOM 2477 C CA . ASP A 1 317 ? 0.948 15.377 21.453 1.00 51.59 317 ASP A CA 1
ATOM 2478 C C . ASP A 1 317 ? 0.624 16.402 20.347 1.00 51.59 317 ASP A C 1
ATOM 2480 O O . ASP A 1 317 ? 1.513 16.899 19.658 1.00 51.59 317 ASP A O 1
ATOM 2484 N N . ALA A 1 318 ? -0.654 16.745 20.149 1.00 48.91 318 ALA A N 1
ATOM 2485 C CA . ALA A 1 318 ? -1.072 17.747 19.166 1.00 48.91 318 ALA A CA 1
ATOM 2486 C C . ALA A 1 318 ? -0.838 19.200 19.627 1.00 48.91 318 ALA A C 1
ATOM 2488 O O . ALA A 1 318 ? -0.837 20.099 18.784 1.00 48.91 318 ALA A O 1
ATOM 2489 N N . LYS A 1 319 ? -0.648 19.431 20.936 1.00 42.41 319 LYS A N 1
ATOM 2490 C CA . LYS A 1 319 ? -0.422 20.759 21.534 1.00 42.41 319 LYS A CA 1
ATOM 2491 C C . LYS A 1 319 ? 1.050 21.173 21.613 1.00 42.41 319 LYS A C 1
ATOM 2493 O O . LYS A 1 319 ? 1.310 22.365 21.725 1.00 42.41 319 LYS A O 1
ATOM 2498 N N . GLU A 1 320 ? 1.995 20.239 21.508 1.00 44.81 320 GLU A N 1
ATOM 2499 C CA . GLU A 1 320 ? 3.433 20.567 21.527 1.00 44.81 320 GLU A CA 1
ATOM 2500 C C . GLU A 1 320 ? 3.893 21.313 20.264 1.00 44.81 320 GLU A C 1
ATOM 2502 O O . GLU A 1 320 ? 4.853 22.062 20.318 1.00 44.81 320 GLU A O 1
ATOM 2507 N N . VAL A 1 321 ? 3.169 21.201 19.144 1.00 46.31 321 VAL A N 1
ATOM 2508 C CA . VAL A 1 321 ? 3.552 21.831 17.859 1.00 46.31 321 VAL A CA 1
ATOM 2509 C C . VAL A 1 321 ? 3.104 23.302 17.747 1.00 46.31 321 VAL A C 1
ATOM 2511 O O . VAL A 1 321 ? 3.367 23.951 16.745 1.00 46.31 321 VAL A O 1
ATOM 2514 N N . ILE A 1 322 ? 2.392 23.842 18.742 1.00 43.81 322 ILE A N 1
ATOM 2515 C CA . ILE A 1 322 ? 1.905 25.240 18.724 1.00 43.81 322 ILE A CA 1
ATOM 2516 C C . ILE A 1 322 ? 2.712 26.135 19.687 1.00 43.81 322 ILE A C 1
ATOM 2518 O O . ILE A 1 322 ? 2.541 27.349 19.679 1.00 43.81 322 ILE A O 1
ATOM 2522 N N . ASN A 1 323 ? 3.611 25.555 20.490 1.00 39.03 323 ASN A N 1
ATOM 2523 C CA . ASN A 1 323 ? 4.396 26.277 21.498 1.00 39.03 323 ASN A CA 1
ATOM 2524 C C . ASN A 1 323 ? 5.923 26.213 21.273 1.00 39.03 323 ASN A C 1
ATOM 2526 O O . ASN A 1 323 ? 6.671 26.555 22.187 1.00 39.03 323 ASN A O 1
ATOM 2530 N N . GLU A 1 324 ? 6.371 25.820 20.079 1.00 36.88 324 GLU A N 1
ATOM 2531 C CA . GLU A 1 324 ? 7.733 26.054 19.561 1.00 36.88 324 GLU A CA 1
ATOM 2532 C C . GLU A 1 324 ? 7.658 26.941 18.313 1.00 36.88 324 GLU A C 1
ATOM 2534 O O . GLU A 1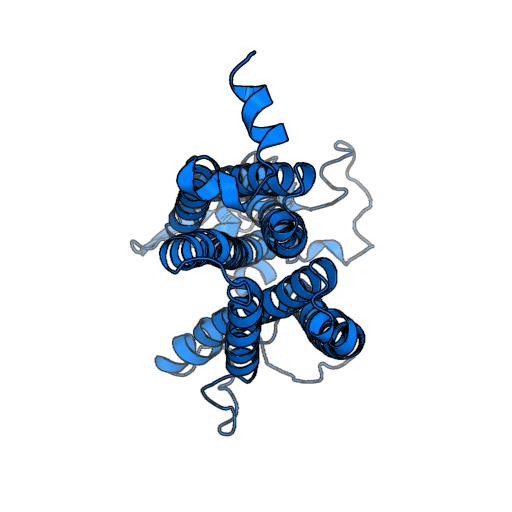 324 ? 8.589 27.754 18.118 1.00 36.88 324 GLU A O 1
#

Sequence (324 aa):
MERLIPLDPDFYTAVPILGATFGIWMILITFGGALLLVLAYSMYKGSLEARAAGMGVTGIGAVAGMTMFIPWMVLIVSDYSQGPVPGIEAPPADVSMTPPVLWIMVISLIGYFTFLLADKDNIKNKIYKTIIYTGIGVVAGMVFMNAQHGVRYFEFIPEYLNETENLERYDNPLGNAYTNLDYYDALGLTTISQAQMDNIKADEAIDIVHKDKTVESIVIKKSTPTYNPNTIALFLGGYGNYIASYMMMFMVPFIFLRKRWAYNTILTVTVLSMTASYWNAIVRGSFEWVIGGTMSLGLLVFLLIPVFKQFLVDPVDAKEVINE

Radius of gyration: 22.58 Å; chains: 1; bounding box: 58×56×61 Å